Protein 1IXZ (pdb70)

B-factor: mean 38.18, 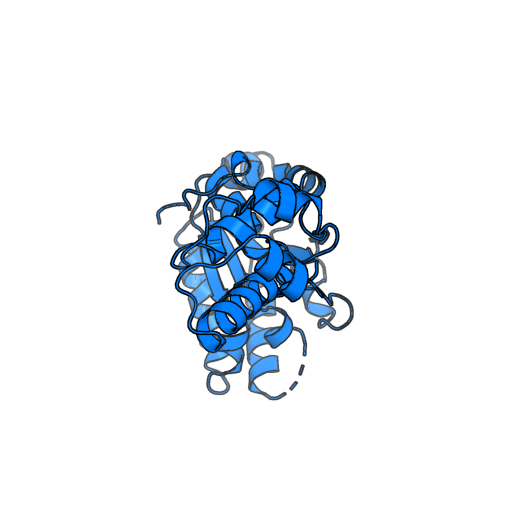std 12.67, range [11.69, 93.41]

Nearest PDB structures (foldseek):
  1iy1-assembly1_A  TM=9.968E-01  e=1.269E-40  Thermus thermophilus
  2ce7-assembly1_A  TM=8.213E-01  e=3.823E-34  Thermotoga maritima
  3kds-assembly1_E  TM=8.933E-01  e=5.211E-33  Thermotoga maritima
  3kds-assembly2_F  TM=8.885E-01  e=6.573E-33  Thermotoga maritima
  5ubv-assembly2_B  TM=8.296E-01  e=4.211E-29  Thermothelomyces thermophilus ATCC 42464

Structure (mmCIF, N/CA/C/O backbone):
data_1IXZ
#
_entry.id   1IXZ
#
_cell.length_a   73.535
_cell.length_b   73.535
_cell.length_c   88.468
_cell.angle_alpha   90.00
_cell.angle_beta   90.00
_cell.angle_gamma   120.00
#
_symmetry.space_group_name_H-M   'P 65'
#
loop_
_entity.id
_entity.type
_entity.pdbx_description
1 polymer 'ATP-dependent metalloprotease FtsH'
2 non-polymer 'MERCURY (II) ION'
3 non-polymer 'SULFATE ION'
4 water water
#
loop_
_atom_site.group_PDB
_atom_site.id
_atom_site.type_symbol
_atom_site.label_atom_id
_atom_site.label_alt_id
_atom_site.label_comp_id
_atom_site.label_asym_id
_atom_site.label_entity_id
_atom_site.label_seq_id
_atom_site.pdbx_PDB_ins_code
_atom_site.Cartn_x
_atom_site.Cartn_y
_atom_site.Cartn_z
_atom_site.occupancy
_atom_site.B_iso_or_equiv
_atom_site.auth_seq_id
_atom_site.auth_comp_id
_atom_site.auth_asym_id
_atom_site.auth_atom_id
_atom_site.pdbx_PDB_model_num
ATOM 1 N N . THR A 1 8 ? 33.320 34.995 71.907 1.00 58.17 148 THR A N 1
ATOM 2 C CA . THR A 1 8 ? 33.266 36.442 71.554 1.00 58.04 148 THR A CA 1
ATOM 3 C C . THR A 1 8 ? 34.493 36.814 70.732 1.00 57.43 148 THR A C 1
ATOM 4 O O . THR A 1 8 ? 34.506 37.830 70.038 1.00 58.42 148 THR A O 1
ATOM 6 N N . GLU A 1 9 ? 35.523 35.978 70.818 1.00 54.89 149 GLU A N 1
ATOM 7 C CA . GLU A 1 9 ? 36.765 36.200 70.090 1.00 51.52 149 GLU A CA 1
ATOM 8 C C . GLU A 1 9 ? 36.740 35.497 68.733 1.00 49.06 149 GLU A C 1
ATOM 9 O O . GLU A 1 9 ? 36.614 34.273 68.655 1.00 44.91 149 GLU A O 1
ATOM 11 N N . ALA A 1 10 ? 36.861 36.278 67.666 1.00 46.10 150 ALA A N 1
ATOM 12 C CA . ALA A 1 10 ? 36.865 35.729 66.319 1.00 47.19 150 ALA A CA 1
ATOM 13 C C . ALA A 1 10 ? 38.045 34.772 66.174 1.00 46.14 150 ALA A C 1
ATOM 14 O O . ALA A 1 10 ? 39.064 34.925 66.848 1.00 49.75 150 ALA A O 1
ATOM 16 N N . PRO A 1 11 ? 37.921 33.767 65.295 1.00 42.71 151 PRO A N 1
ATOM 17 C CA . PRO A 1 11 ? 38.998 32.796 65.081 1.00 41.23 151 PRO A CA 1
ATOM 18 C C . PRO A 1 11 ? 40.281 33.517 64.682 1.00 40.18 151 PRO A C 1
ATOM 19 O O . PRO A 1 11 ? 40.244 34.682 64.287 1.00 40.71 151 PRO A O 1
ATOM 23 N N . LYS A 1 12 ? 41.415 32.835 64.787 1.00 42.23 152 LYS A N 1
ATOM 24 C CA . LYS A 1 12 ? 42.687 33.445 64.409 1.00 43.78 152 LYS A CA 1
ATOM 25 C C . LYS A 1 12 ? 42.959 33.166 62.931 1.00 42.56 152 LYS A C 1
ATOM 26 O O . LYS A 1 12 ? 43.731 33.873 62.285 1.00 42.92 152 LYS A O 1
ATOM 28 N N . VAL A 1 13 ? 42.307 32.133 62.406 1.00 39.07 153 VAL A N 1
ATOM 29 C CA . VAL A 1 13 ? 42.454 31.740 61.007 1.00 40.53 153 VAL A CA 1
ATOM 30 C C . VAL A 1 13 ? 41.844 32.762 60.044 1.00 39.02 153 VAL A C 1
ATOM 31 O O . VAL A 1 13 ? 40.741 33.264 60.273 1.00 37.43 153 VAL A O 1
ATOM 35 N N . THR A 1 14 ? 42.556 33.061 58.964 1.00 32.96 154 THR A N 1
ATOM 36 C CA . THR A 1 14 ? 42.048 33.994 57.970 1.00 32.92 154 THR A CA 1
ATOM 37 C C . THR A 1 14 ? 42.262 33.409 56.572 1.00 35.92 154 THR A C 1
ATOM 38 O O . THR A 1 14 ? 42.870 32.344 56.423 1.00 33.80 154 THR A O 1
ATOM 42 N N . PHE A 1 15 ? 41.747 34.088 55.552 1.00 33.73 155 PHE A N 1
ATOM 43 C CA . PHE A 1 15 ? 41.885 33.604 54.183 1.00 36.14 155 PHE A CA 1
ATOM 44 C C . PHE A 1 15 ? 43.336 33.316 53.783 1.00 38.08 155 PHE A C 1
ATOM 45 O O . PHE A 1 15 ? 43.594 32.417 52.984 1.00 32.29 155 PHE A O 1
ATOM 53 N N . LYS A 1 16 ? 44.284 34.065 54.339 1.00 39.50 156 LYS A N 1
ATOM 54 C CA . LYS A 1 16 ? 45.692 33.852 54.000 1.00 42.40 156 LYS A CA 1
ATOM 55 C C . LYS A 1 16 ? 46.194 32.514 54.532 1.00 42.81 156 LYS A C 1
ATOM 56 O O . LYS A 1 16 ? 47.289 32.066 54.186 1.00 48.23 156 LYS A O 1
ATOM 62 N N . ASP A 1 17 ? 45.380 31.878 55.369 1.00 38.97 157 ASP A N 1
ATOM 63 C CA . ASP A 1 17 ? 45.721 30.590 55.959 1.00 38.78 157 ASP A CA 1
ATOM 64 C C . ASP A 1 17 ? 45.023 29.444 55.231 1.00 37.41 157 ASP A C 1
ATOM 65 O O . ASP A 1 17 ? 45.225 28.277 55.557 1.00 44.36 157 ASP A O 1
ATOM 70 N N . VAL A 1 18 ? 44.202 29.777 54.244 1.00 32.85 158 VAL A N 1
ATOM 71 C CA . VAL A 1 18 ? 43.466 28.763 53.504 1.00 32.79 158 VAL A CA 1
ATOM 72 C C . VAL A 1 18 ? 44.040 28.538 52.113 1.00 35.05 158 VAL A C 1
ATOM 73 O O . VAL A 1 18 ? 43.947 29.408 51.250 1.00 34.68 158 VAL A O 1
ATOM 77 N N . ALA A 1 19 ? 44.634 27.366 51.903 1.00 34.39 159 ALA A N 1
ATOM 78 C CA . ALA A 1 19 ? 45.216 27.020 50.612 1.00 36.08 159 ALA A CA 1
ATOM 79 C C . ALA A 1 19 ? 44.095 26.664 49.647 1.00 35.94 159 ALA A C 1
ATOM 80 O O . ALA A 1 19 ? 43.115 26.037 50.038 1.00 39.74 159 ALA A O 1
ATOM 82 N N . GLY A 1 20 ? 44.238 27.066 48.388 1.00 38.92 160 GLY A N 1
ATOM 83 C CA . GLY A 1 20 ? 43.214 26.768 47.401 1.00 43.42 160 GLY A CA 1
ATOM 84 C C . GLY A 1 20 ? 41.915 27.519 47.651 1.00 44.69 160 GLY A C 1
ATOM 85 O O . GLY A 1 20 ? 41.935 28.693 48.034 1.00 45.29 160 GLY A O 1
ATOM 86 N N . ALA A 1 21 ? 40.788 26.845 47.429 1.00 42.97 161 ALA A N 1
ATOM 87 C CA . ALA A 1 21 ? 39.466 27.441 47.632 1.00 43.18 161 ALA A CA 1
ATOM 88 C C . ALA A 1 21 ? 39.422 28.878 47.128 1.00 44.75 161 ALA A C 1
ATOM 89 O O . ALA A 1 21 ? 38.723 29.722 47.693 1.00 44.10 161 ALA A O 1
ATOM 91 N N . GLU A 1 22 ? 40.166 29.144 46.062 1.00 44.60 162 GLU A N 1
ATOM 92 C CA . GLU A 1 22 ? 40.241 30.479 45.488 1.00 48.95 162 GLU A CA 1
ATOM 93 C C . GLU A 1 22 ? 38.897 30.972 44.962 1.00 48.19 162 GLU A C 1
ATOM 94 O O . GLU A 1 22 ? 38.545 32.137 45.140 1.00 47.12 162 GLU A O 1
ATOM 100 N N . GLU A 1 23 ? 38.145 30.086 44.320 1.00 50.01 163 GLU A N 1
ATOM 101 C CA . GLU A 1 23 ? 36.840 30.453 43.782 1.00 47.99 163 GLU A CA 1
ATOM 102 C C . GLU A 1 23 ? 35.867 30.725 44.931 1.00 44.57 163 GLU A C 1
ATOM 103 O O . GLU A 1 23 ? 35.122 31.709 44.915 1.00 42.72 163 GLU A O 1
ATOM 109 N N . ALA A 1 24 ? 35.880 29.845 45.926 1.00 39.18 164 ALA A N 1
ATOM 110 C CA . ALA A 1 24 ? 35.018 29.985 47.090 1.00 36.94 164 ALA A CA 1
ATOM 111 C C . ALA A 1 24 ? 35.252 31.333 47.775 1.00 38.00 164 ALA A C 1
ATOM 112 O O . ALA A 1 24 ? 34.304 32.053 48.081 1.00 36.28 164 ALA A O 1
ATOM 114 N N . LYS A 1 25 ? 36.517 31.671 48.009 1.00 32.92 165 LYS A N 1
ATOM 115 C CA . LYS A 1 25 ? 36.863 32.931 48.661 1.00 35.08 165 LYS A CA 1
ATOM 116 C C . LYS A 1 25 ? 36.265 34.111 47.909 1.00 35.42 165 LYS A C 1
ATOM 117 O O . LYS A 1 25 ? 35.752 35.055 48.513 1.00 32.67 165 LYS A O 1
ATOM 123 N N . GLU A 1 26 ? 36.341 34.055 46.585 1.00 37.77 166 GLU A N 1
ATOM 124 C CA . GLU A 1 26 ? 35.800 35.116 45.753 1.00 39.90 166 GLU A CA 1
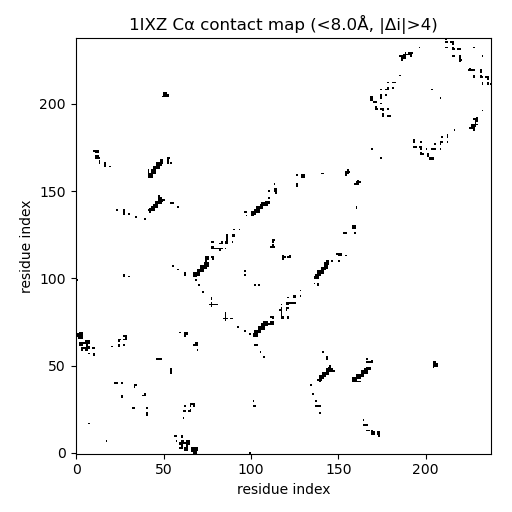ATOM 125 C C . GLU A 1 26 ? 34.309 35.272 46.031 1.00 37.64 166 GLU A C 1
ATOM 126 O O . GLU A 1 26 ? 33.831 36.375 46.279 1.00 38.06 166 GLU A O 1
ATOM 128 N N . GLU A 1 27 ? 33.585 34.155 46.005 1.00 38.29 167 GLU A N 1
ATOM 129 C CA . GLU A 1 27 ? 32.141 34.160 46.240 1.00 43.02 167 GLU A CA 1
ATOM 130 C C . GLU A 1 27 ? 31.758 34.527 47.672 1.00 40.87 167 GLU A C 1
ATOM 131 O O . GLU A 1 27 ? 30.617 34.901 47.936 1.00 39.58 167 GLU A O 1
ATOM 137 N N . LEU A 1 28 ? 32.713 34.410 48.589 1.00 37.35 168 LEU A N 1
ATOM 138 C CA . LEU A 1 28 ? 32.482 34.724 49.992 1.00 34.22 168 LEU A CA 1
ATOM 139 C C . LEU A 1 28 ? 32.872 36.164 50.336 1.00 34.31 168 LEU A C 1
ATOM 140 O O . LEU A 1 28 ? 32.585 36.644 51.431 1.00 32.90 168 LEU A O 1
ATOM 145 N N . LYS A 1 29 ? 33.523 36.852 49.402 1.00 32.74 169 LYS A N 1
ATOM 146 C CA . LYS A 1 29 ? 33.945 38.233 49.634 1.00 36.86 169 LYS A CA 1
ATOM 147 C C . LYS A 1 29 ? 32.775 39.087 50.123 1.00 37.35 169 LYS A C 1
ATOM 148 O O . LYS A 1 29 ? 32.917 39.906 51.032 1.00 36.34 169 LYS A O 1
ATOM 150 N N . GLU A 1 30 ? 31.618 38.875 49.513 1.00 35.17 170 GLU A N 1
ATOM 151 C CA . GLU A 1 30 ? 30.401 39.597 49.848 1.00 39.43 170 GLU A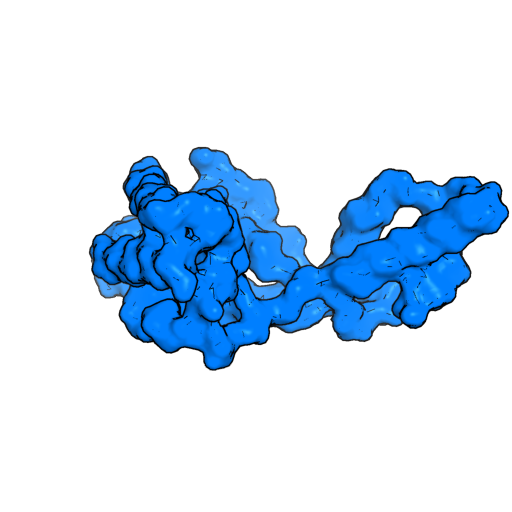 CA 1
ATOM 152 C C . GLU A 1 30 ? 29.979 39.361 51.302 1.00 38.05 170 GLU A C 1
ATOM 153 O O . GLU A 1 30 ? 29.617 40.298 52.016 1.00 33.84 170 GLU A O 1
ATOM 159 N N . ILE A 1 31 ? 30.021 38.102 51.731 1.00 36.45 171 ILE A N 1
ATOM 160 C CA . ILE A 1 31 ? 29.654 37.743 53.098 1.00 33.24 171 ILE A CA 1
ATOM 161 C C . ILE A 1 31 ? 30.609 38.417 54.077 1.00 28.81 171 ILE A C 1
ATOM 162 O O . ILE A 1 31 ? 30.189 38.974 55.087 1.00 31.59 171 ILE A O 1
ATOM 167 N N . VAL A 1 32 ? 31.899 38.352 53.766 1.00 29.65 172 VAL A N 1
ATOM 168 C CA . VAL A 1 32 ? 32.930 38.957 54.598 1.00 27.35 172 VAL A CA 1
ATOM 169 C C . VAL A 1 32 ? 32.681 40.450 54.794 1.00 30.09 172 VAL A C 1
ATOM 170 O O . VAL A 1 32 ? 32.629 40.940 55.926 1.00 31.83 172 VAL A O 1
ATOM 174 N N . GLU A 1 33 ? 32.517 41.167 53.687 1.00 29.82 173 GLU A N 1
ATOM 175 C CA . GLU A 1 33 ? 32.297 42.605 53.742 1.00 37.37 173 GLU A CA 1
ATOM 176 C C . GLU A 1 33 ? 31.038 42.946 54.524 1.00 36.87 173 GLU A C 1
ATOM 177 O O . GLU A 1 33 ? 30.955 44.001 55.149 1.00 40.24 173 GLU A O 1
ATOM 183 N N . PHE A 1 34 ? 30.055 42.054 54.497 1.00 37.01 174 PHE A N 1
ATOM 184 C CA . PHE A 1 34 ? 28.833 42.289 55.253 1.00 33.43 174 PHE A CA 1
ATOM 185 C C . PHE A 1 34 ? 29.147 42.135 56.740 1.00 33.77 174 PHE A C 1
ATOM 186 O O . PHE A 1 34 ? 28.798 42.991 57.548 1.00 34.38 174 PHE A O 1
ATOM 194 N N . LEU A 1 35 ? 29.803 41.035 57.098 1.00 32.10 175 LEU A N 1
ATOM 195 C CA . LEU A 1 35 ? 30.155 40.780 58.493 1.00 33.20 175 LEU A CA 1
ATOM 196 C C . LEU A 1 35 ? 31.037 41.882 59.088 1.00 34.64 175 LEU A C 1
ATOM 197 O O . LEU A 1 35 ? 30.915 42.202 60.271 1.00 32.73 175 LEU A O 1
ATOM 202 N N . LYS A 1 36 ? 31.919 42.459 58.272 1.00 36.81 176 LYS A N 1
ATOM 203 C CA . LYS A 1 36 ? 32.805 43.530 58.733 1.00 40.80 176 LYS A CA 1
ATOM 204 C C . LYS A 1 36 ? 32.048 44.821 59.034 1.00 43.24 176 LYS A C 1
ATOM 205 O O . LYS A 1 36 ? 32.387 45.540 59.974 1.00 40.08 176 LYS A O 1
ATOM 211 N N . ASN A 1 37 ? 31.031 45.116 58.230 1.00 42.97 177 ASN A N 1
ATOM 212 C CA . ASN A 1 37 ? 30.244 46.331 58.417 1.00 45.01 177 ASN A CA 1
ATOM 213 C C . ASN A 1 37 ? 28.772 46.087 58.104 1.00 41.33 177 ASN A C 1
ATOM 214 O O . ASN A 1 37 ? 28.272 46.492 57.054 1.00 39.01 177 ASN A O 1
ATOM 219 N N . PRO A 1 38 ? 28.055 45.425 59.021 1.00 37.03 178 PRO A N 1
ATOM 220 C CA . PRO A 1 38 ? 26.634 45.141 58.810 1.00 39.40 178 PRO A CA 1
ATOM 221 C C . PRO A 1 38 ? 25.776 46.402 58.701 1.00 43.73 178 PRO A C 1
ATOM 222 O O . PRO A 1 38 ? 24.837 46.453 57.902 1.00 38.49 178 PRO A O 1
ATOM 226 N N . SER A 1 39 ? 26.110 47.421 59.492 1.00 46.91 179 SER A N 1
ATOM 227 C CA . SER A 1 39 ? 25.357 48.675 59.480 1.00 52.53 179 SER A CA 1
ATOM 228 C C . SER A 1 39 ? 25.340 49.299 58.089 1.00 51.85 179 SER A C 1
ATOM 229 O O . SER A 1 39 ? 24.331 49.867 57.672 1.00 53.62 179 SER A O 1
ATOM 232 N N . ARG A 1 40 ? 26.462 49.192 57.380 1.00 50.15 180 ARG A N 1
ATOM 233 C CA . ARG A 1 40 ? 26.584 49.733 56.030 1.00 50.15 180 ARG A CA 1
ATOM 234 C C . ARG A 1 40 ? 25.595 49.077 55.078 1.00 47.96 180 ARG A C 1
ATOM 235 O O . ARG A 1 40 ? 24.893 49.763 54.339 1.00 48.63 180 ARG A O 1
ATOM 243 N N . PHE A 1 41 ? 25.556 47.747 55.085 1.00 45.41 181 PHE A N 1
ATOM 244 C CA . PHE A 1 41 ? 24.647 47.009 54.218 1.00 46.31 181 PHE A CA 1
ATOM 245 C C . PHE A 1 41 ? 23.200 47.265 54.603 1.00 48.78 181 PHE A C 1
ATOM 246 O O . PHE A 1 41 ? 22.313 47.227 53.747 1.00 48.65 181 PHE A O 1
ATOM 254 N N . HIS A 1 42 ? 22.962 47.521 55.888 1.00 47.98 182 HIS A N 1
ATOM 255 C CA . HIS A 1 42 ? 21.610 47.799 56.359 1.00 50.53 182 HIS A CA 1
ATOM 256 C C . HIS A 1 42 ? 21.180 49.178 55.860 1.00 50.03 182 HIS A C 1
ATOM 257 O O . HIS A 1 42 ? 20.120 49.326 55.258 1.00 47.87 182 HIS A O 1
ATOM 264 N N . GLU A 1 43 ? 22.016 50.182 56.110 1.00 50.26 183 GLU A N 1
ATOM 265 C CA . GLU A 1 43 ? 21.727 51.549 55.686 1.00 53.45 183 GLU A CA 1
ATOM 266 C C . GLU A 1 43 ? 21.603 51.656 54.167 1.00 55.09 183 GLU A C 1
ATOM 267 O O . GLU A 1 43 ? 20.814 52.456 53.662 1.00 56.73 183 GLU A O 1
ATOM 269 N N . MET A 1 44 ? 22.386 50.851 53.448 1.00 56.12 184 MET A N 1
ATOM 270 C CA . MET A 1 44 ? 22.374 50.836 51.983 1.00 51.40 184 MET A CA 1
ATOM 271 C C . MET A 1 44 ? 21.158 50.096 51.440 1.00 48.28 184 MET A C 1
ATOM 272 O O . MET A 1 44 ? 20.901 50.103 50.234 1.00 47.32 184 MET A O 1
ATOM 277 N N . GLY A 1 45 ? 20.417 49.449 52.331 1.00 45.87 185 GLY A N 1
ATOM 278 C CA . GLY A 1 45 ? 19.247 48.704 51.905 1.00 44.85 185 GLY A CA 1
ATOM 279 C C . GLY A 1 45 ? 19.617 47.509 51.045 1.00 47.28 185 GLY A C 1
ATOM 280 O O . GLY A 1 45 ? 18.805 47.034 50.255 1.00 49.10 185 GLY A O 1
ATOM 281 N N . ALA A 1 46 ? 20.847 47.024 51.198 1.00 49.67 186 ALA A N 1
ATOM 282 C CA . ALA A 1 46 ? 21.329 45.877 50.434 1.00 53.21 186 ALA A CA 1
ATOM 283 C C . ALA A 1 46 ? 20.754 44.589 51.019 1.00 56.36 186 ALA A C 1
ATOM 284 O O . ALA A 1 46 ? 20.114 44.615 52.070 1.00 61.78 186 ALA A O 1
ATOM 286 N N . ARG A 1 47 ? 20.979 43.464 50.347 1.00 57.16 187 ARG A N 1
ATOM 287 C CA . ARG A 1 47 ? 20.448 42.191 50.829 1.00 58.24 187 ARG A CA 1
ATOM 288 C C . ARG A 1 47 ? 21.389 41.020 50.556 1.00 54.40 187 ARG A C 1
ATOM 289 O O . ARG A 1 47 ? 21.694 40.700 49.405 1.00 53.28 187 ARG A O 1
ATOM 297 N N . ILE A 1 48 ? 21.836 40.388 51.636 1.00 52.80 188 ILE A N 1
ATOM 298 C CA . ILE A 1 48 ? 22.751 39.249 51.582 1.00 53.77 188 ILE A CA 1
ATOM 299 C C . ILE A 1 48 ? 22.002 37.956 51.922 1.00 48.48 188 ILE A C 1
ATOM 300 O O . ILE A 1 48 ? 21.021 37.985 52.657 1.00 45.88 188 ILE A O 1
ATOM 305 N N . PRO A 1 49 ? 22.459 36.807 51.386 1.00 50.31 189 PRO A N 1
ATOM 306 C CA . PRO A 1 49 ? 21.858 35.486 51.611 1.00 48.48 189 PRO A CA 1
ATOM 307 C C . PRO A 1 49 ? 21.473 35.094 53.044 1.00 48.65 189 PRO A C 1
ATOM 308 O O . PRO A 1 49 ? 20.307 34.795 53.309 1.00 52.46 189 PRO A O 1
ATOM 312 N N . LYS A 1 50 ? 22.443 35.084 53.954 1.00 44.09 190 LYS A N 1
ATOM 313 C CA . LYS A 1 50 ? 22.208 34.697 55.353 1.00 44.45 190 LYS A CA 1
ATOM 314 C C . LYS A 1 50 ? 22.270 33.177 55.545 1.00 40.31 190 LYS A C 1
ATOM 315 O O . LYS A 1 50 ? 22.204 32.682 56.671 1.00 38.83 190 LYS A O 1
ATOM 317 N N . GLY A 1 51 ? 22.396 32.450 54.439 1.00 35.04 191 GLY A N 1
ATOM 318 C CA . GLY A 1 51 ? 22.477 31.001 54.485 1.00 28.45 191 GLY A CA 1
ATOM 319 C C . GLY A 1 51 ? 23.413 30.514 53.393 1.00 30.50 191 GLY A C 1
ATOM 320 O O . GLY A 1 51 ? 23.105 30.618 52.203 1.00 32.79 191 GLY A O 1
ATOM 321 N N . VAL A 1 52 ? 24.569 29.995 53.788 1.00 26.42 192 VAL A N 1
ATOM 322 C CA . VAL A 1 52 ? 25.547 29.511 52.823 1.00 22.61 192 VAL A CA 1
ATOM 323 C C . VAL A 1 52 ? 25.961 28.063 53.060 1.00 22.95 192 VAL A C 1
ATOM 324 O O . VAL A 1 52 ? 26.415 27.692 54.147 1.00 22.39 192 VAL A O 1
ATOM 328 N N . LEU A 1 53 ? 25.804 27.253 52.023 1.00 18.51 193 LEU A N 1
ATOM 329 C CA . LEU A 1 53 ? 26.147 25.848 52.079 1.00 26.24 193 LEU A CA 1
ATOM 330 C C . LEU A 1 53 ? 27.427 25.579 51.286 1.00 32.15 193 LEU A C 1
ATOM 331 O O . LEU A 1 53 ? 27.511 25.902 50.094 1.00 29.38 193 LEU A O 1
ATOM 336 N N . LEU A 1 54 ? 28.421 25.003 51.961 1.00 30.28 194 LEU A N 1
ATOM 337 C CA . LEU A 1 54 ? 29.691 24.657 51.332 1.00 31.78 194 LEU A CA 1
ATOM 338 C C . LEU A 1 54 ? 29.564 23.218 50.853 1.00 31.66 194 LEU A C 1
ATOM 339 O O . LEU A 1 54 ? 29.284 22.306 51.642 1.00 28.32 194 LEU A O 1
ATOM 344 N N . VAL A 1 55 ? 29.771 23.012 49.557 1.00 35.95 195 VAL A N 1
ATOM 345 C CA . VAL A 1 55 ? 29.635 21.681 48.979 1.00 36.05 195 VAL A CA 1
ATOM 346 C C . VAL A 1 55 ? 30.954 21.068 48.529 1.00 37.28 195 VAL A C 1
ATOM 347 O O . VAL A 1 55 ? 31.713 21.674 47.774 1.00 37.97 195 VAL A O 1
ATOM 351 N N . GLY A 1 56 ? 31.217 19.853 48.998 1.00 39.87 196 GLY A N 1
ATOM 352 C CA . GLY A 1 56 ? 32.446 19.176 48.639 1.00 40.23 196 GLY A CA 1
ATOM 353 C C . GLY A 1 56 ? 32.683 17.943 49.487 1.00 39.40 196 GLY A C 1
ATOM 354 O O . GLY A 1 56 ? 32.058 17.778 50.533 1.00 35.58 196 GLY A O 1
ATOM 355 N N . PRO A 1 57 ? 33.594 17.056 49.060 1.00 40.00 197 PRO A N 1
ATOM 356 C CA . PRO A 1 57 ? 33.929 15.818 49.772 1.00 38.61 197 PRO A CA 1
ATOM 357 C C . PRO A 1 57 ? 34.496 16.068 51.168 1.00 38.07 197 PRO A C 1
ATOM 358 O O . PRO A 1 57 ? 34.943 17.170 51.483 1.00 41.45 197 PRO A O 1
ATOM 362 N N . PRO A 1 58 ? 34.488 15.037 52.023 1.00 38.02 198 PRO A N 1
ATOM 363 C CA . PRO A 1 58 ? 35.007 15.128 53.393 1.00 37.81 198 PRO A CA 1
ATOM 364 C C . PRO A 1 58 ? 36.527 15.339 53.390 1.00 37.01 198 PRO A C 1
ATOM 365 O O . PRO A 1 58 ? 37.223 14.843 52.502 1.00 35.55 198 PRO A O 1
ATOM 369 N N . GLY A 1 59 ? 37.032 16.065 54.384 1.00 34.63 199 GLY A N 1
ATOM 370 C CA . GLY A 1 59 ? 38.461 16.316 54.470 1.00 35.11 199 GLY A CA 1
ATOM 371 C C . GLY A 1 59 ? 38.970 17.200 53.343 1.00 38.79 199 GLY A C 1
ATOM 372 O O . GLY A 1 59 ? 40.064 16.992 52.814 1.00 37.90 199 GLY A O 1
ATOM 373 N N . VAL A 1 60 ? 38.170 18.197 52.981 1.00 37.64 200 VAL A N 1
ATOM 374 C CA . VAL A 1 60 ? 38.510 19.123 51.912 1.00 38.17 200 VAL A CA 1
ATOM 375 C C . VAL A 1 60 ? 38.702 20.541 52.470 1.00 33.91 200 VAL A C 1
ATOM 376 O O . VAL A 1 60 ? 38.996 21.489 51.740 1.00 34.71 200 VAL A O 1
ATOM 380 N N . GLY A 1 61 ? 38.545 20.671 53.782 1.00 33.81 201 GLY A N 1
ATOM 381 C CA . GLY A 1 61 ? 38.722 21.958 54.431 1.00 29.86 201 GLY A CA 1
ATOM 382 C C . GLY A 1 61 ? 37.500 22.853 54.511 1.00 28.82 201 GLY A C 1
ATOM 383 O O . GLY A 1 61 ? 37.632 24.061 54.724 1.00 30.01 201 GLY A O 1
ATOM 384 N N . LYS A 1 62 ? 36.310 22.281 54.362 1.00 24.61 202 LYS A N 1
ATOM 385 C CA . LYS A 1 62 ? 35.084 23.080 54.421 1.00 26.38 202 LYS A CA 1
ATOM 386 C C . LYS A 1 62 ? 34.910 23.811 55.754 1.00 27.70 202 LYS A C 1
ATOM 387 O O . LYS A 1 62 ? 34.678 25.022 55.778 1.00 28.23 202 LYS A O 1
ATOM 393 N N . THR A 1 63 ? 35.030 23.086 56.862 1.00 27.17 203 THR A N 1
ATOM 394 C CA . THR A 1 63 ? 34.881 23.697 58.179 1.00 29.73 203 THR A CA 1
ATOM 395 C C . THR A 1 63 ? 35.934 24.772 58.422 1.00 27.39 203 THR A C 1
ATOM 396 O O . THR A 1 63 ? 35.634 25.831 58.972 1.00 30.81 203 THR A O 1
ATOM 400 N N . HIS A 1 64 ? 37.168 24.476 58.019 1.00 29.44 204 HIS A N 1
ATOM 401 C CA . HIS A 1 64 ? 38.309 25.382 58.160 1.00 28.17 204 HIS A CA 1
ATOM 402 C C . HIS A 1 64 ? 38.046 26.695 57.420 1.00 28.50 204 HIS A C 1
ATOM 403 O O . HIS A 1 64 ? 38.332 27.778 57.932 1.00 28.04 204 HIS A O 1
ATOM 410 N N . LEU A 1 65 ? 37.500 26.589 56.211 1.00 28.21 205 LEU A N 1
ATOM 411 C CA . LEU A 1 65 ? 37.200 27.765 55.399 1.00 26.59 205 LEU A CA 1
ATOM 412 C C . LEU A 1 65 ? 36.112 28.612 56.050 1.00 24.79 205 LEU A C 1
ATOM 413 O O . LEU A 1 65 ? 36.206 29.836 56.083 1.00 26.87 205 LEU A O 1
ATOM 418 N N . ALA A 1 66 ? 35.081 27.954 56.569 1.00 22.72 206 ALA A N 1
ATOM 419 C CA . ALA A 1 66 ? 33.984 28.663 57.218 1.00 24.96 206 ALA A CA 1
ATOM 420 C C . ALA A 1 66 ? 34.539 29.434 58.404 1.00 25.49 206 ALA A C 1
ATOM 421 O O . ALA A 1 66 ? 34.145 30.572 58.660 1.00 27.53 206 ALA A O 1
ATOM 423 N N . ARG A 1 67 ? 35.463 28.807 59.122 1.00 24.28 207 ARG A N 1
ATOM 424 C CA . ARG A 1 67 ? 36.088 29.449 60.271 1.00 26.40 207 ARG A CA 1
ATOM 425 C C . ARG A 1 67 ? 36.913 30.639 59.777 1.00 26.04 207 ARG A C 1
ATOM 426 O O . ARG A 1 67 ? 36.947 31.697 60.408 1.00 26.58 207 ARG A O 1
ATOM 434 N N . ALA A 1 68 ? 37.560 30.470 58.630 1.00 25.62 208 ALA A N 1
ATOM 435 C CA . ALA A 1 68 ? 38.379 31.539 58.077 1.00 28.35 208 ALA A CA 1
ATOM 436 C C . ALA A 1 68 ? 37.526 32.741 57.681 1.00 27.11 208 ALA A C 1
ATOM 437 O O . ALA A 1 68 ? 38.013 33.866 57.654 1.00 29.03 208 ALA A O 1
ATOM 439 N N . VAL A 1 69 ? 36.255 32.511 57.368 1.00 27.74 209 VAL A N 1
ATOM 440 C CA . VAL A 1 69 ? 35.376 33.622 57.007 1.00 24.76 209 VAL A CA 1
ATOM 441 C C . VAL A 1 69 ? 35.159 34.488 58.244 1.00 25.41 209 VAL A C 1
ATOM 442 O O . VAL A 1 69 ? 35.201 35.714 58.169 1.00 25.85 209 VAL A O 1
ATOM 446 N N . ALA A 1 70 ? 34.923 33.846 59.385 1.00 25.42 210 ALA A N 1
ATOM 447 C CA . ALA A 1 70 ? 34.715 34.573 60.632 1.00 27.82 210 ALA A CA 1
ATOM 448 C C . ALA A 1 70 ? 36.020 35.273 61.025 1.00 31.06 210 ALA A C 1
ATOM 449 O O . ALA A 1 70 ? 36.013 36.408 61.507 1.00 27.86 210 ALA A O 1
ATOM 451 N N . GLY A 1 71 ? 37.139 34.587 60.807 1.00 30.10 211 GLY A N 1
ATOM 452 C CA . GLY A 1 71 ? 38.432 35.159 61.142 1.00 28.97 211 GLY A CA 1
ATOM 453 C C . GLY A 1 71 ? 38.775 36.357 60.280 1.00 30.53 211 GLY A C 1
ATOM 454 O O . GLY A 1 71 ? 39.262 37.365 60.778 1.00 32.03 211 GLY A O 1
ATOM 455 N N . GLU A 1 72 ? 38.515 36.243 58.983 1.00 30.09 212 GLU A N 1
ATOM 456 C CA . GLU A 1 72 ? 38.792 37.312 58.029 1.00 32.72 212 GLU A CA 1
ATOM 457 C C . GLU A 1 72 ? 37.924 38.530 58.334 1.00 31.59 212 GLU A C 1
ATOM 458 O O . GLU A 1 72 ? 38.339 39.668 58.132 1.00 38.61 212 GLU A O 1
ATOM 464 N N . ALA A 1 73 ? 36.712 38.287 58.816 1.00 27.11 213 ALA A N 1
ATOM 465 C CA . ALA A 1 73 ? 35.801 39.372 59.149 1.00 28.41 213 ALA A CA 1
ATOM 466 C C . ALA A 1 73 ? 35.939 39.763 60.620 1.00 30.61 213 ALA A C 1
ATOM 467 O O . ALA A 1 73 ? 35.262 40.676 61.092 1.00 32.68 213 ALA A O 1
ATOM 469 N N . ARG A 1 74 ? 36.821 39.071 61.337 1.00 34.45 214 ARG A N 1
ATOM 470 C CA . ARG A 1 74 ? 37.041 39.334 62.756 1.00 35.20 214 ARG A CA 1
ATOM 471 C C . ARG A 1 74 ? 35.702 39.361 63.496 1.00 35.51 214 ARG A C 1
ATOM 472 O O . ARG A 1 74 ? 35.361 40.327 64.178 1.00 32.71 214 ARG A O 1
ATOM 480 N N . VAL A 1 75 ? 34.950 38.278 63.359 1.00 32.74 215 VAL A N 1
ATOM 481 C CA . VAL A 1 75 ? 33.648 38.167 63.993 1.00 32.31 215 VAL A CA 1
ATOM 482 C C . V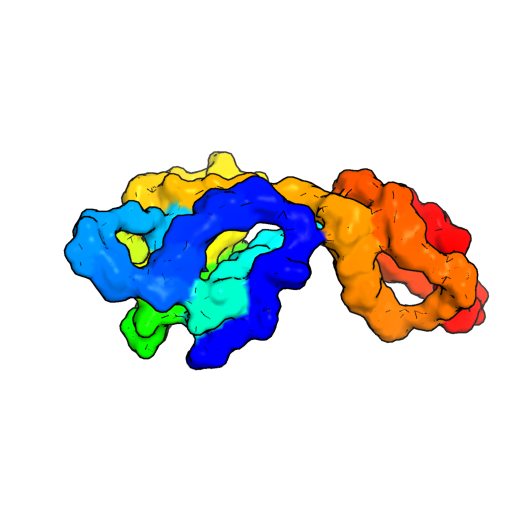AL A 1 75 ? 33.542 36.786 64.653 1.00 28.62 215 VAL A C 1
ATOM 483 O O . VAL A 1 75 ? 34.250 35.862 64.268 1.00 28.81 215 VAL A O 1
ATOM 487 N N . PRO A 1 76 ? 32.670 36.636 65.664 1.00 29.60 216 PRO A N 1
ATOM 488 C CA . PRO A 1 76 ? 32.509 35.346 66.347 1.00 27.44 216 PRO A CA 1
ATOM 489 C C . PRO A 1 76 ? 32.117 34.203 65.400 1.00 33.41 216 PRO A C 1
ATOM 490 O O . PRO A 1 76 ? 31.422 34.418 64.407 1.00 29.01 216 PRO A O 1
ATOM 494 N N . PHE A 1 77 ? 32.576 32.996 65.726 1.00 32.55 217 PHE A N 1
ATOM 495 C CA . PHE A 1 77 ? 32.292 31.791 64.952 1.00 31.78 217 PHE A CA 1
ATOM 496 C C . PHE A 1 77 ? 31.588 30.837 65.910 1.00 33.49 217 PHE A C 1
ATOM 497 O O . PHE A 1 77 ? 32.232 30.125 66.679 1.00 37.68 217 PHE A O 1
ATOM 505 N N . ILE A 1 78 ? 30.261 30.833 65.869 1.00 30.56 218 ILE A N 1
ATOM 506 C CA . ILE A 1 78 ? 29.483 29.984 66.759 1.00 32.41 218 ILE A CA 1
ATOM 507 C C . ILE A 1 78 ? 29.146 28.655 66.091 1.00 33.56 218 ILE A C 1
ATOM 508 O O . ILE A 1 78 ? 28.400 28.611 65.108 1.00 35.85 218 ILE A O 1
ATOM 513 N N . THR A 1 79 ? 29.691 27.573 66.643 1.00 28.97 219 THR A N 1
ATOM 514 C CA . THR A 1 79 ? 29.495 26.240 66.092 1.00 29.99 219 THR A CA 1
ATOM 515 C C . THR A 1 79 ? 28.504 25.335 66.820 1.00 31.77 219 THR A C 1
ATOM 516 O O . THR A 1 79 ? 28.214 25.509 68.006 1.00 35.95 219 THR A O 1
ATOM 520 N N . ALA A 1 80 ? 28.008 24.350 66.081 1.00 27.72 220 ALA A N 1
ATOM 521 C CA . ALA A 1 80 ? 27.063 23.364 66.581 1.00 29.21 220 ALA A CA 1
ATOM 522 C C . ALA A 1 80 ? 27.075 22.192 65.608 1.00 29.05 220 ALA A C 1
ATOM 523 O O . ALA A 1 80 ? 27.559 22.316 64.478 1.00 35.39 220 ALA A O 1
ATOM 525 N N . SER A 1 81 ? 26.544 21.054 66.030 1.00 29.94 221 SER A N 1
ATOM 526 C CA . SER A 1 81 ? 26.520 19.888 65.159 1.00 30.87 221 SER A CA 1
ATOM 527 C C . SER A 1 81 ? 25.126 19.355 64.894 1.00 29.47 221 SER A C 1
ATOM 528 O O . SER A 1 81 ? 24.351 19.132 65.820 1.00 28.94 221 SER A O 1
ATOM 531 N N . GLY A 1 82 ? 24.814 19.142 63.622 1.00 30.70 222 GLY A N 1
ATOM 532 C CA . GLY A 1 82 ? 23.515 18.605 63.275 1.00 33.53 222 GLY A CA 1
ATOM 533 C C . GLY A 1 82 ? 23.430 17.186 63.798 1.00 37.61 222 GLY A C 1
ATOM 534 O O . GLY A 1 82 ? 22.354 16.695 64.138 1.00 38.80 222 GLY A O 1
ATOM 535 N N . SER A 1 83 ? 24.587 16.535 63.877 1.00 35.11 223 SER A N 1
ATOM 536 C CA . SER A 1 83 ? 24.687 15.158 64.346 1.00 32.98 223 SER A CA 1
ATOM 537 C C . SER A 1 83 ? 24.292 15.060 65.815 1.00 30.63 223 SER A C 1
ATOM 538 O O . SER A 1 83 ? 23.512 14.189 66.200 1.00 32.93 223 SER A O 1
ATOM 541 N N . ASP A 1 84 ? 24.833 15.958 66.633 1.00 25.51 224 ASP A N 1
ATOM 542 C CA . ASP A 1 84 ? 24.521 15.983 68.057 1.00 22.93 224 ASP A CA 1
ATOM 543 C C . ASP A 1 84 ? 23.032 16.252 68.298 1.00 26.21 224 ASP A C 1
ATOM 544 O O . ASP A 1 84 ? 22.400 15.590 69.128 1.00 23.08 224 ASP A O 1
ATOM 549 N N . PHE A 1 85 ? 22.486 17.236 67.581 1.00 25.89 225 PHE A N 1
ATOM 550 C CA . PHE A 1 85 ? 21.075 17.607 67.701 1.00 27.64 225 PHE A CA 1
ATOM 551 C C . PHE A 1 85 ? 20.160 16.405 67.531 1.00 23.15 225 PHE A C 1
ATOM 552 O O . PHE A 1 85 ? 19.242 16.197 68.321 1.00 23.08 225 PHE A O 1
ATOM 560 N N . VAL A 1 86 ? 20.415 15.639 66.478 1.00 22.86 226 VAL A N 1
ATOM 561 C CA . VAL A 1 86 ? 19.622 14.465 66.143 1.00 24.87 226 VAL A CA 1
ATOM 562 C C . VAL A 1 86 ? 19.856 13.288 67.094 1.00 28.28 226 VAL A C 1
ATOM 563 O O . VAL A 1 86 ? 19.036 12.371 67.162 1.00 28.36 226 VAL A O 1
ATOM 567 N N . GLU A 1 87 ? 20.971 13.313 67.821 1.00 28.41 227 GLU A N 1
ATOM 568 C CA . GLU A 1 87 ? 21.289 12.242 68.767 1.00 29.69 227 GLU A CA 1
ATOM 569 C C . GLU A 1 87 ? 20.582 12.479 70.091 1.00 28.49 227 GLU A C 1
ATOM 570 O O . GLU A 1 87 ? 20.405 11.558 70.886 1.00 30.22 227 GLU A O 1
ATOM 576 N N . MET A 1 88 ? 20.180 13.723 70.326 1.00 30.67 228 MET A N 1
ATOM 577 C CA . MET A 1 88 ? 19.487 14.080 71.558 1.00 25.27 228 MET A CA 1
ATOM 578 C C . MET A 1 88 ? 18.073 13.516 71.549 1.00 27.43 228 MET A C 1
ATOM 579 O O . MET A 1 88 ? 17.574 13.077 70.507 1.00 25.01 228 MET A O 1
ATOM 584 N N . PHE A 1 89 ? 17.424 13.521 72.710 1.00 27.90 229 PHE A N 1
ATOM 585 C CA . PHE A 1 89 ? 16.062 13.017 72.806 1.00 30.04 229 PHE A CA 1
ATOM 586 C C . PHE A 1 89 ? 15.149 13.844 71.904 1.00 28.24 229 PHE A C 1
ATOM 587 O O . PHE A 1 89 ? 15.462 14.990 71.594 1.00 28.23 229 PHE A O 1
ATOM 595 N N . VAL A 1 90 ? 14.034 13.259 71.473 1.00 29.21 230 VAL A N 1
ATOM 596 C CA . VAL A 1 90 ? 13.082 13.972 70.617 1.00 31.08 230 VAL A CA 1
ATOM 597 C C . VAL A 1 90 ? 12.688 15.285 71.305 1.00 27.45 230 VAL A C 1
ATOM 598 O O . VAL A 1 90 ? 12.329 15.294 72.482 1.00 27.07 230 VAL A O 1
ATOM 602 N N . GLY A 1 91 ? 12.777 16.394 70.577 1.00 29.76 231 GLY A N 1
ATOM 603 C CA . GLY A 1 91 ? 12.429 17.681 71.157 1.00 26.60 231 GLY A CA 1
ATOM 604 C C . GLY A 1 91 ? 13.628 18.419 71.737 1.00 26.64 231 GLY A C 1
ATOM 605 O O . GLY A 1 91 ? 13.670 19.653 71.740 1.00 27.70 231 GLY A O 1
ATOM 606 N N . VAL A 1 92 ? 14.613 17.678 72.231 1.00 23.13 232 VAL A N 1
ATOM 607 C CA . VAL A 1 92 ? 15.790 18.321 72.799 1.00 24.55 232 VAL A CA 1
ATOM 608 C C . VAL A 1 92 ? 16.636 18.955 71.693 1.00 20.40 232 VAL A C 1
ATOM 609 O O . VAL A 1 92 ? 17.133 20.067 71.856 1.00 27.51 232 VAL A O 1
ATOM 613 N N . GLY A 1 93 ? 16.781 18.265 70.565 1.00 22.35 233 GLY A N 1
ATOM 614 C CA . GLY A 1 93 ? 17.541 18.827 69.458 1.00 22.68 233 GLY A CA 1
ATOM 615 C C . GLY A 1 93 ? 16.914 20.142 69.004 1.00 22.06 233 GLY A C 1
ATOM 616 O O . GLY A 1 93 ? 17.607 21.133 68.746 1.00 19.89 233 GLY A O 1
ATOM 617 N N . ALA A 1 94 ? 15.588 20.153 68.912 1.00 21.04 234 ALA A N 1
ATOM 618 C CA . ALA A 1 94 ? 14.861 21.351 68.499 1.00 21.27 234 ALA A CA 1
ATOM 619 C C . ALA A 1 94 ? 15.114 22.464 69.510 1.00 23.14 234 ALA A C 1
ATOM 620 O O . ALA A 1 94 ? 15.392 23.609 69.139 1.00 23.16 234 ALA A O 1
ATOM 622 N N . ALA A 1 95 ? 14.999 22.112 70.789 1.00 21.06 235 ALA A N 1
ATOM 623 C CA . ALA A 1 95 ? 15.203 23.049 71.888 1.00 24.84 235 ALA A CA 1
ATOM 624 C C . ALA A 1 95 ? 16.606 23.634 71.827 1.00 25.14 235 ALA A C 1
ATOM 625 O O . ALA A 1 95 ? 16.813 24.813 72.107 1.00 20.94 235 ALA A O 1
ATOM 627 N N . ARG A 1 96 ? 17.565 22.794 71.455 1.00 24.59 236 ARG A N 1
ATOM 628 C CA . ARG A 1 96 ? 18.950 23.216 71.349 1.00 24.85 236 ARG A CA 1
ATOM 629 C C . ARG A 1 96 ? 19.131 24.125 70.142 1.00 29.08 236 ARG A C 1
ATOM 630 O O . ARG A 1 96 ? 19.864 25.110 70.210 1.00 27.60 236 ARG A O 1
ATOM 638 N N . VAL A 1 97 ? 18.465 23.796 69.038 1.00 25.29 237 VAL A N 1
ATOM 639 C CA . VAL A 1 97 ? 18.544 24.638 67.849 1.00 22.47 237 VAL A CA 1
ATOM 640 C C . VAL A 1 97 ? 18.024 26.007 68.264 1.00 23.60 237 VAL A C 1
ATOM 641 O O . VAL A 1 97 ? 18.581 27.033 67.888 1.00 24.49 237 VAL A O 1
ATOM 645 N N . ARG A 1 98 ? 16.956 26.012 69.056 1.00 21.94 238 ARG A N 1
ATOM 646 C CA . ARG A 1 98 ? 16.359 27.258 69.531 1.00 27.49 238 ARG A CA 1
ATOM 647 C C . ARG A 1 98 ? 17.370 28.057 70.366 1.00 26.96 238 ARG A C 1
ATOM 648 O O . ARG A 1 98 ? 17.536 29.261 70.166 1.00 26.22 238 ARG A O 1
ATOM 656 N N . ASP A 1 99 ? 18.053 27.376 71.285 1.00 26.46 239 ASP A N 1
ATOM 657 C CA . ASP A 1 99 ? 19.066 28.000 72.145 1.00 32.33 239 ASP A CA 1
ATOM 658 C C . ASP A 1 99 ? 20.199 28.604 71.313 1.00 32.63 239 ASP A C 1
ATOM 659 O O . ASP A 1 99 ? 20.676 29.709 71.595 1.00 30.49 239 ASP A O 1
ATOM 664 N N . LEU A 1 100 ? 20.635 27.857 70.301 1.00 28.01 240 LEU A N 1
ATOM 665 C CA . LEU A 1 100 ? 21.702 28.292 69.411 1.00 27.97 240 LEU A CA 1
ATOM 666 C C . LEU A 1 100 ? 21.419 29.673 68.814 1.00 29.86 240 LEU A C 1
ATOM 667 O O . LEU A 1 100 ? 22.192 30.617 69.004 1.00 27.59 240 LEU A O 1
ATOM 672 N N . PHE A 1 101 ? 20.310 29.806 68.097 1.00 23.36 241 PHE A N 1
ATOM 673 C CA . PHE A 1 101 ? 20.018 31.092 67.487 1.00 26.59 241 PHE A CA 1
ATOM 674 C C . PHE A 1 101 ? 19.693 32.208 68.463 1.00 26.02 241 PHE A C 1
ATOM 675 O O . PHE A 1 101 ? 19.914 33.371 68.150 1.00 23.70 241 PHE A O 1
ATOM 683 N N . GLU A 1 102 ? 19.193 31.865 69.645 1.00 28.02 242 GLU A N 1
ATOM 684 C CA . GLU A 1 102 ? 18.892 32.895 70.634 1.00 35.85 242 GLU A CA 1
ATOM 685 C C . GLU A 1 102 ? 20.219 33.481 71.137 1.00 33.34 242 GLU A C 1
ATOM 686 O O . GLU A 1 102 ? 20.336 34.683 71.372 1.00 33.06 242 GLU A O 1
ATOM 692 N N . THR A 1 103 ? 21.214 32.614 71.290 1.00 35.05 243 THR A N 1
ATOM 693 C CA . THR A 1 103 ? 22.543 33.013 71.739 1.00 32.55 243 THR A CA 1
ATOM 694 C C . THR A 1 103 ? 23.259 33.803 70.643 1.00 34.95 243 THR A C 1
ATOM 695 O O . THR A 1 103 ? 23.928 34.804 70.907 1.00 30.61 243 THR A O 1
ATOM 699 N N . ALA A 1 104 ? 23.107 33.348 69.407 1.00 30.91 244 ALA A N 1
ATOM 700 C CA . ALA A 1 104 ? 23.747 34.012 68.286 1.00 32.95 244 ALA A CA 1
ATOM 701 C C . ALA A 1 104 ? 23.241 35.441 68.137 1.00 30.60 244 ALA A C 1
ATOM 702 O O . ALA A 1 104 ? 24.004 36.338 67.806 1.00 30.18 244 ALA A O 1
ATOM 704 N N . LYS A 1 105 ? 21.960 35.660 68.402 1.00 33.68 245 LYS A N 1
ATOM 705 C CA . LYS A 1 105 ? 21.389 36.994 68.266 1.00 35.04 245 LYS A CA 1
ATOM 706 C C . LYS A 1 105 ? 21.958 38.024 69.237 1.00 35.30 245 LYS A C 1
ATOM 707 O O . LYS A 1 105 ? 21.808 39.226 69.026 1.00 34.98 245 LYS A O 1
ATOM 713 N N . ARG A 1 106 ? 22.622 37.554 70.287 1.00 34.44 246 ARG A N 1
ATOM 714 C CA . ARG A 1 106 ? 23.227 38.453 71.262 1.00 42.31 246 ARG A CA 1
ATOM 715 C C . ARG A 1 106 ? 24.656 38.809 70.848 1.00 43.26 246 ARG A C 1
ATOM 716 O O . ARG A 1 106 ? 25.414 39.374 71.638 1.00 43.51 246 ARG A O 1
ATOM 724 N N . HIS A 1 107 ? 25.019 38.484 69.608 1.00 42.54 247 HIS A N 1
ATOM 725 C CA . HIS A 1 107 ? 26.365 38.762 69.109 1.00 41.49 247 HIS A CA 1
ATOM 726 C C . HIS A 1 107 ? 26.390 39.233 67.657 1.00 41.38 247 HIS A C 1
ATOM 727 O O . HIS A 1 107 ? 26.947 38.563 66.785 1.00 39.63 247 HIS A O 1
ATOM 734 N N . ALA A 1 108 ? 25.804 40.396 67.405 1.00 41.02 248 ALA A N 1
ATOM 735 C CA . ALA A 1 108 ? 25.756 40.951 66.059 1.00 42.40 248 ALA A CA 1
ATOM 736 C C . ALA A 1 108 ? 27.040 41.708 65.717 1.00 42.76 248 ALA A C 1
ATOM 737 O O . ALA A 1 108 ? 27.443 42.613 66.445 1.00 46.04 248 ALA A O 1
ATOM 739 N N . PRO A 1 109 ? 27.712 41.331 64.614 1.00 38.10 249 PRO A N 1
ATOM 740 C CA . PRO A 1 109 ? 27.326 40.247 63.706 1.00 35.91 249 PRO A CA 1
ATOM 741 C C . PRO A 1 109 ? 28.104 38.971 64.030 1.00 36.84 249 PRO A C 1
ATOM 742 O O . PRO A 1 109 ? 29.067 38.997 64.804 1.00 35.89 249 PRO A O 1
ATOM 746 N N . CYS A 1 110 ? 27.692 37.853 63.445 1.00 28.25 250 CYS A N 1
ATOM 747 C CA . CYS A 1 110 ? 28.399 36.608 63.687 1.00 30.06 250 CYS A CA 1
ATOM 748 C C . CYS A 1 110 ? 28.085 35.548 62.645 1.00 29.53 250 CYS A C 1
ATOM 749 O O . CYS A 1 110 ? 27.265 35.746 61.749 1.00 26.44 250 CYS A O 1
ATOM 752 N N . ILE A 1 111 ? 28.768 34.420 62.768 1.00 26.35 251 ILE A N 1
ATOM 753 C CA . ILE A 1 111 ? 28.555 33.307 61.870 1.00 27.21 251 ILE A CA 1
ATOM 754 C C . ILE A 1 111 ? 28.158 32.113 62.705 1.00 25.95 251 ILE A C 1
ATOM 755 O O . ILE A 1 111 ? 28.808 31.809 63.696 1.00 29.57 251 ILE A O 1
ATOM 760 N N . VAL A 1 112 ? 27.072 31.462 62.318 1.00 25.70 252 VAL A N 1
ATOM 761 C CA . VAL A 1 112 ? 26.628 30.257 62.996 1.00 25.47 252 VAL A CA 1
ATOM 762 C C . VAL A 1 112 ? 26.914 29.160 61.982 1.00 25.92 252 VAL A C 1
ATOM 763 O O . VAL A 1 112 ? 26.434 29.211 60.851 1.00 22.02 252 VAL A O 1
ATOM 767 N N . PHE A 1 113 ? 27.731 28.195 62.383 1.00 26.07 253 PHE A N 1
ATOM 768 C CA . PHE A 1 113 ? 28.091 27.089 61.518 1.00 25.49 253 PHE A CA 1
ATOM 769 C C . PHE A 1 113 ? 27.495 25.796 62.044 1.00 30.46 253 PHE A C 1
ATOM 770 O O . PHE A 1 113 ? 27.781 25.371 63.175 1.00 26.99 253 PHE A O 1
ATOM 778 N N . ILE A 1 114 ? 26.652 25.182 61.219 1.00 31.55 254 ILE A N 1
ATOM 779 C CA . ILE A 1 114 ? 26.014 23.926 61.571 1.00 31.28 254 ILE A CA 1
ATOM 780 C C . ILE A 1 114 ? 26.794 22.817 60.880 1.00 34.00 254 ILE A C 1
ATOM 781 O O . ILE A 1 114 ? 26.736 22.664 59.660 1.00 29.57 254 ILE A O 1
ATOM 786 N N . ASP A 1 115 ? 27.540 22.060 61.674 1.00 36.55 255 ASP A N 1
ATOM 787 C CA . ASP A 1 115 ? 28.341 20.957 61.172 1.00 36.15 255 ASP A CA 1
ATOM 788 C C . ASP A 1 115 ? 27.397 19.787 60.893 1.00 35.93 255 ASP A C 1
ATOM 789 O O . ASP A 1 115 ? 26.357 19.658 61.538 1.00 33.74 255 ASP A O 1
ATOM 794 N N . GLU A 1 116 ? 27.744 18.954 59.918 1.00 32.80 256 GLU A N 1
ATOM 795 C CA . GLU A 1 116 ? 26.927 17.790 59.583 1.00 36.78 256 GLU A CA 1
ATOM 796 C C . GLU A 1 116 ? 25.443 18.103 59.398 1.00 35.33 256 GLU A C 1
ATOM 797 O O . GLU A 1 116 ? 24.572 17.433 59.957 1.00 32.10 256 GLU A O 1
ATOM 803 N N . ILE A 1 117 ? 25.167 19.123 58.593 1.00 31.13 257 ILE A N 1
ATOM 804 C CA . ILE A 1 117 ? 23.804 19.528 58.307 1.00 26.37 257 ILE A CA 1
ATOM 805 C C . ILE A 1 117 ? 23.065 18.340 57.685 1.00 28.84 257 ILE A C 1
ATOM 806 O O . ILE A 1 117 ? 21.841 18.250 57.751 1.00 28.00 257 ILE A O 1
ATOM 811 N N . ASP A 1 118 ? 23.822 17.423 57.087 1.00 29.64 258 ASP A N 1
ATOM 812 C CA . ASP A 1 118 ? 23.252 16.221 56.468 1.00 33.60 258 ASP A CA 1
ATOM 813 C C . ASP A 1 118 ? 22.409 15.421 57.466 1.00 33.13 258 ASP A C 1
ATOM 814 O O . ASP A 1 118 ? 21.350 14.890 57.121 1.00 29.15 258 ASP A O 1
ATOM 819 N N . ALA A 1 119 ?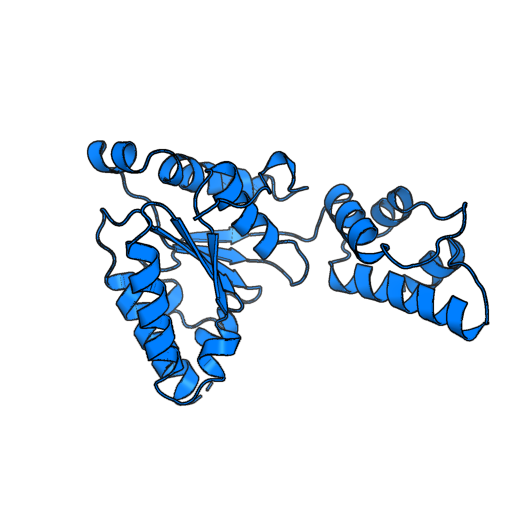 22.900 15.328 58.698 1.00 25.97 259 ALA A N 1
ATOM 820 C CA . ALA A 1 119 ? 22.216 14.580 59.746 1.00 29.62 259 ALA A CA 1
ATOM 821 C C . ALA A 1 119 ? 20.813 15.102 59.972 1.00 30.39 259 ALA A C 1
ATOM 822 O O . ALA A 1 119 ? 19.893 14.335 60.246 1.00 30.20 259 ALA A O 1
ATOM 824 N N . VAL A 1 120 ? 20.654 16.414 59.828 1.00 32.85 260 VAL A N 1
ATOM 825 C CA . VAL A 1 120 ? 19.374 17.074 60.033 1.00 31.75 260 VAL A CA 1
ATOM 826 C C . VAL A 1 120 ? 18.550 17.134 58.751 1.00 38.35 26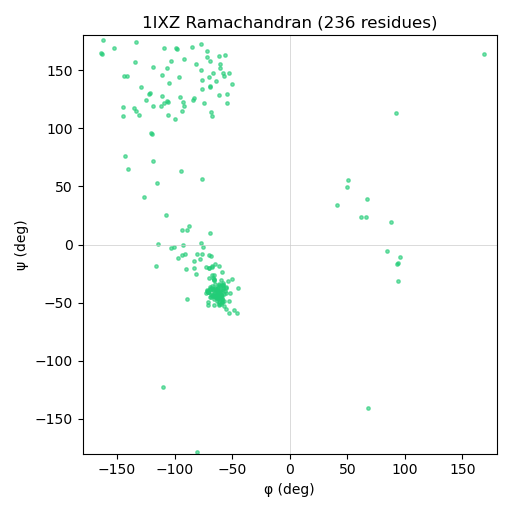0 VAL A C 1
ATOM 827 O O . VAL A 1 120 ? 17.355 16.824 58.749 1.00 32.90 260 VAL A O 1
ATOM 831 N N . GLY A 1 121 ? 19.207 17.535 57.665 1.00 42.49 261 GLY A N 1
ATOM 832 C CA . GLY A 1 121 ? 18.541 17.684 56.382 1.00 45.23 261 GLY A CA 1
ATOM 833 C C . GLY A 1 121 ? 18.314 16.428 55.573 1.00 46.69 261 GLY A C 1
ATOM 834 O O . GLY A 1 121 ? 17.630 16.469 54.553 1.00 47.45 261 GLY A O 1
ATOM 835 N N . ARG A 1 122 ? 18.888 15.315 56.018 1.00 50.45 262 ARG A N 1
ATOM 836 C CA . ARG A 1 122 ? 18.732 14.041 55.327 1.00 50.12 262 ARG A CA 1
ATOM 837 C C . ARG A 1 122 ? 17.972 13.062 56.215 1.00 49.31 262 ARG A C 1
ATOM 838 O O . ARG A 1 122 ? 17.858 11.877 55.901 1.00 54.47 262 ARG A O 1
ATOM 840 N N . ASN A 1 132 ? 11.799 9.328 61.511 1.00 48.68 272 ASN A N 1
ATOM 841 C CA . ASN A 1 132 ? 12.555 9.640 62.720 1.00 44.88 272 ASN A CA 1
ATOM 842 C C . ASN A 1 132 ? 12.122 10.984 63.295 1.00 40.36 272 ASN A C 1
ATOM 843 O O . ASN A 1 132 ? 12.345 12.030 62.687 1.00 36.99 272 ASN A O 1
ATOM 848 N N . ASP A 1 133 ? 11.506 10.943 64.471 1.00 37.60 273 ASP A N 1
ATOM 849 C CA . ASP A 1 133 ? 11.033 12.143 65.147 1.00 37.33 273 ASP A CA 1
ATOM 850 C C . ASP A 1 133 ? 12.170 13.132 65.422 1.00 35.93 273 ASP A C 1
ATOM 851 O O . ASP A 1 133 ? 12.026 14.331 65.178 1.00 30.91 273 ASP A O 1
ATOM 856 N N . GLU A 1 134 ? 13.290 12.624 65.937 1.00 28.22 274 GLU A N 1
ATOM 857 C CA . GLU A 1 134 ? 14.450 13.458 66.259 1.00 28.69 274 GLU A CA 1
ATOM 858 C C . GLU A 1 134 ? 14.861 14.406 65.131 1.00 28.69 274 GLU A C 1
ATOM 859 O O . GLU A 1 134 ? 14.937 15.618 65.321 1.00 25.33 274 GLU A O 1
ATOM 865 N N . ARG A 1 135 ? 15.133 13.835 63.962 1.00 28.40 275 ARG A N 1
ATOM 866 C CA . ARG A 1 135 ? 15.564 14.593 62.796 1.00 31.85 275 ARG A CA 1
ATOM 867 C C . ARG A 1 135 ? 14.535 15.614 62.332 1.00 27.54 275 ARG A C 1
ATOM 868 O O . ARG A 1 135 ? 14.853 16.789 62.153 1.00 27.22 275 ARG A O 1
ATOM 876 N N . GLU A 1 136 ? 13.303 15.156 62.141 1.00 27.76 276 GLU A N 1
ATOM 877 C CA . GLU A 1 136 ? 12.224 16.022 61.676 1.00 27.88 276 GLU A CA 1
ATOM 878 C C . GLU A 1 136 ? 11.978 17.193 62.610 1.00 26.19 276 GLU A C 1
ATOM 879 O O . GLU A 1 136 ? 11.850 18.327 62.159 1.00 23.70 276 GLU A O 1
ATOM 885 N N . GLN A 1 137 ? 11.906 16.925 63.910 1.00 23.61 277 GLN A N 1
ATOM 886 C CA . GLN A 1 137 ? 11.675 17.999 64.863 1.00 19.50 277 GLN A CA 1
ATOM 887 C C . GLN A 1 137 ? 12.841 18.983 64.863 1.00 21.32 277 GLN A C 1
ATOM 888 O O . GLN A 1 137 ? 12.641 20.200 64.960 1.00 20.64 277 GLN A O 1
ATOM 894 N N . THR A 1 138 ? 14.059 18.462 64.735 1.00 20.42 278 THR A N 1
ATOM 895 C CA . THR A 1 138 ? 15.236 19.316 64.686 1.00 18.68 278 THR A CA 1
ATOM 896 C C . THR A 1 138 ? 15.181 20.177 63.423 1.00 17.62 278 THR A C 1
ATOM 897 O O . THR A 1 138 ? 15.440 21.376 63.464 1.00 20.16 278 THR A O 1
ATOM 901 N N . LEU A 1 139 ? 14.848 19.547 62.301 1.00 18.69 279 LEU A N 1
ATOM 902 C CA . LEU A 1 139 ? 14.766 20.245 61.023 1.00 22.39 279 LEU A CA 1
ATOM 903 C C . LEU A 1 139 ? 13.687 21.329 61.018 1.00 20.77 279 LEU A C 1
ATOM 904 O O . LEU A 1 139 ? 13.941 22.458 60.601 1.00 18.78 279 LEU A O 1
ATOM 909 N N . ASN A 1 140 ? 12.483 20.995 61.476 1.00 20.24 280 ASN A N 1
ATOM 910 C CA . ASN A 1 140 ? 11.428 21.997 61.485 1.00 22.35 280 ASN A CA 1
ATOM 911 C C . ASN A 1 140 ? 11.832 23.221 62.311 1.00 20.00 280 ASN A C 1
ATOM 912 O O . ASN A 1 140 ? 11.554 24.357 61.920 1.00 24.55 280 ASN A O 1
ATOM 917 N N . GLN A 1 141 ? 12.500 23.003 63.440 1.00 17.95 281 GLN A N 1
ATOM 918 C CA . GLN A 1 141 ? 12.923 24.132 64.267 1.00 17.72 281 GLN A CA 1
ATOM 919 C C . GLN A 1 141 ? 13.935 24.999 63.521 1.00 17.89 281 GLN A C 1
ATOM 920 O O . GLN A 1 141 ? 13.838 26.223 63.539 1.00 20.99 281 GLN A O 1
ATOM 926 N N . LEU A 1 142 ? 14.902 24.366 62.861 1.00 18.01 282 LEU A N 1
ATOM 927 C CA . LEU A 1 142 ? 15.914 25.112 62.113 1.00 18.88 282 LEU A CA 1
ATOM 928 C C . LEU A 1 142 ? 15.251 25.949 61.021 1.00 20.57 282 LEU A C 1
ATOM 929 O O . LEU A 1 142 ? 15.600 27.110 60.806 1.00 20.11 282 LEU A O 1
ATOM 934 N N . LEU A 1 143 ? 14.292 25.349 60.327 1.00 19.81 283 LEU A N 1
ATOM 935 C CA . LEU A 1 143 ? 13.575 26.040 59.261 1.00 20.90 283 LEU A CA 1
ATOM 936 C C . LEU A 1 143 ? 12.905 27.293 59.836 1.00 20.51 283 LEU A C 1
ATOM 937 O O . LEU A 1 143 ? 13.038 28.394 59.289 1.00 17.05 283 LEU A O 1
ATOM 942 N N . VAL A 1 144 ? 12.196 27.116 60.947 1.00 16.46 284 VAL A N 1
ATOM 943 C CA . VAL A 1 144 ? 11.512 28.223 61.612 1.00 16.96 284 VAL A CA 1
ATOM 944 C C . VAL A 1 144 ? 12.474 29.329 62.057 1.00 19.28 284 VAL A C 1
ATOM 945 O O . VAL A 1 144 ? 12.184 30.517 61.874 1.00 21.33 284 VAL A O 1
ATOM 949 N N . GLU A 1 145 ? 13.608 28.943 62.645 1.00 19.05 285 GLU A N 1
ATOM 950 C CA . GLU A 1 145 ? 14.594 29.918 63.103 1.00 21.19 285 GLU A CA 1
ATOM 951 C C . GLU A 1 145 ? 15.139 30.721 61.930 1.00 24.81 285 GLU A C 1
ATOM 952 O O . GLU A 1 145 ? 15.345 31.929 62.030 1.00 19.69 285 GLU A O 1
ATOM 958 N N . MET A 1 146 ? 15.373 30.048 60.813 1.00 25.10 286 MET A N 1
ATOM 959 C CA . MET A 1 146 ? 15.895 30.737 59.646 1.00 30.50 286 MET A CA 1
ATOM 960 C C . MET A 1 146 ? 14.863 31.671 59.025 1.00 30.76 286 MET A C 1
ATOM 961 O O . MET A 1 146 ? 15.200 32.784 58.621 1.00 28.63 286 MET A O 1
ATOM 966 N N . ASP A 1 147 ? 13.611 31.229 58.947 1.00 29.93 287 ASP A N 1
ATOM 967 C CA . ASP A 1 147 ? 12.570 32.086 58.389 1.00 31.73 287 ASP A CA 1
ATOM 968 C C . ASP A 1 147 ? 12.324 33.217 59.384 1.00 35.18 287 ASP A C 1
ATOM 969 O O . ASP A 1 147 ? 11.801 34.269 59.029 1.00 34.08 287 ASP A O 1
ATOM 974 N N . GLY A 1 148 ? 12.721 32.990 60.631 1.00 35.00 288 GLY A N 1
ATOM 975 C CA . GLY A 1 148 ? 12.536 33.991 61.664 1.00 40.43 288 GLY A CA 1
ATOM 976 C C . GLY A 1 148 ? 13.518 35.142 61.579 1.00 42.29 288 GLY A C 1
ATOM 977 O O . GLY A 1 148 ? 13.447 36.080 62.372 1.00 41.79 288 GLY A O 1
ATOM 978 N N . PHE A 1 149 ? 14.441 35.076 60.624 1.00 47.23 289 PHE A N 1
ATOM 979 C CA . PHE A 1 149 ? 15.427 36.137 60.452 1.00 51.18 289 PHE A CA 1
ATOM 980 C C . PHE A 1 149 ? 14.852 37.373 59.773 1.00 53.47 289 PHE A C 1
ATOM 981 O O . PHE A 1 149 ? 14.161 37.276 58.756 1.00 52.02 289 PHE A O 1
ATOM 989 N N . GLU A 1 150 ? 15.153 38.536 60.339 1.00 55.17 290 GLU A N 1
ATOM 990 C CA . GLU A 1 150 ? 14.711 39.802 59.769 1.00 56.38 290 GLU A CA 1
ATOM 991 C C . GLU A 1 150 ? 15.841 40.236 58.841 1.00 55.59 290 GLU A C 1
ATOM 992 O O . GLU A 1 150 ? 16.970 39.767 58.978 1.00 54.16 290 GLU A O 1
ATOM 994 N N . LYS A 1 151 ? 15.547 41.120 57.896 1.00 55.49 291 LYS A N 1
ATOM 995 C CA . LYS A 1 151 ? 16.578 41.578 56.973 1.00 57.96 291 LYS A CA 1
ATOM 996 C C . LYS A 1 151 ? 17.709 42.278 57.721 1.00 57.03 291 LYS A C 1
ATOM 997 O O . LYS A 1 151 ? 18.812 42.425 57.193 1.00 59.14 291 LYS A O 1
ATOM 999 N N . ASP A 1 152 ? 17.435 42.695 58.955 1.00 53.11 292 ASP A N 1
ATOM 1000 C CA . ASP A 1 152 ? 18.427 43.398 59.766 1.00 54.57 292 ASP A CA 1
ATOM 1001 C C . ASP A 1 152 ? 19.299 42.499 60.644 1.00 53.32 292 ASP A C 1
ATOM 1002 O O . ASP A 1 152 ? 20.261 42.974 61.254 1.00 51.58 292 ASP A O 1
ATOM 1004 N N . THR A 1 153 ? 18.971 41.212 60.709 1.00 46.92 293 THR A N 1
ATOM 1005 C CA . THR A 1 153 ? 19.734 40.276 61.531 1.00 45.12 293 THR A CA 1
ATOM 1006 C C . THR A 1 153 ? 21.141 40.066 60.973 1.00 39.88 293 THR A C 1
ATOM 1007 O O . THR A 1 153 ? 21.311 39.455 59.921 1.00 38.26 293 THR A O 1
ATOM 1011 N N . ALA A 1 154 ? 22.144 40.571 61.688 1.00 38.21 294 ALA A N 1
ATOM 1012 C CA . ALA A 1 154 ? 23.539 40.457 61.265 1.00 36.00 294 ALA A CA 1
ATOM 1013 C C . ALA A 1 154 ? 24.101 39.057 61.508 1.00 34.31 294 ALA A C 1
ATOM 1014 O O . ALA A 1 154 ? 25.115 38.881 62.185 1.00 32.36 294 ALA A O 1
ATOM 1016 N N . ILE A 1 155 ? 23.441 38.056 60.945 1.00 35.01 295 ILE A N 1
ATOM 1017 C CA . ILE A 1 155 ? 23.887 36.686 61.112 1.00 35.77 295 ILE A CA 1
ATOM 1018 C C . ILE A 1 155 ? 24.010 35.958 59.783 1.00 35.55 295 ILE A C 1
ATOM 1019 O O . ILE A 1 155 ? 23.141 36.069 58.923 1.00 37.60 295 ILE A O 1
ATOM 1024 N N . VAL A 1 156 ? 25.106 35.229 59.609 1.00 32.18 296 VAL A N 1
ATOM 1025 C CA . VAL A 1 156 ? 25.286 34.437 58.400 1.00 27.65 296 VAL A CA 1
ATOM 1026 C C . VAL A 1 156 ? 25.379 32.996 58.868 1.00 26.77 296 VAL A C 1
ATOM 1027 O O . VAL A 1 156 ? 26.261 32.652 59.658 1.00 29.12 296 VAL A O 1
ATOM 1031 N N . VAL A 1 157 ? 24.452 32.160 58.412 1.00 23.85 297 VAL A N 1
ATOM 1032 C CA . VAL A 1 157 ? 24.464 30.759 58.795 1.00 20.84 297 VAL A CA 1
ATOM 1033 C C . VAL A 1 157 ? 25.183 29.965 57.716 1.00 25.48 297 VAL A C 1
ATOM 1034 O O . VAL A 1 157 ? 24.851 30.061 56.529 1.00 25.72 297 VAL A O 1
ATOM 1038 N N . MET A 1 158 ? 26.178 29.192 58.132 1.00 21.64 298 MET A N 1
ATOM 1039 C CA . MET A 1 158 ? 26.942 28.370 57.209 1.00 21.96 298 MET A CA 1
ATOM 1040 C C . MET A 1 158 ? 26.783 26.902 57.602 1.00 24.11 298 MET A C 1
ATOM 1041 O O . MET A 1 158 ? 26.522 26.577 58.766 1.00 23.44 298 MET A O 1
ATOM 1046 N N . ALA A 1 159 ? 26.914 26.023 56.620 1.00 21.01 299 ALA A N 1
ATOM 1047 C CA . ALA A 1 159 ? 26.772 24.586 56.834 1.00 22.77 299 ALA A CA 1
ATOM 1048 C C . ALA A 1 159 ? 27.607 23.898 55.768 1.00 25.11 299 ALA A C 1
ATOM 1049 O O . ALA A 1 159 ? 28.058 24.558 54.829 1.00 22.17 299 ALA A O 1
ATOM 1051 N N . ALA A 1 160 ? 27.806 22.586 55.895 1.00 26.46 300 ALA A N 1
ATOM 1052 C CA . ALA A 1 160 ? 28.625 21.859 54.924 1.00 32.81 300 ALA A CA 1
ATOM 1053 C C . ALA A 1 160 ? 28.119 20.466 54.559 1.00 31.35 300 ALA A C 1
ATOM 1054 O O . ALA A 1 160 ? 27.585 19.744 55.395 1.00 28.64 300 ALA A O 1
ATOM 1056 N N . THR A 1 161 ? 28.314 20.088 53.299 1.00 36.18 301 THR A N 1
ATOM 1057 C CA . THR A 1 161 ? 27.869 18.785 52.814 1.00 39.00 301 THR A CA 1
ATOM 1058 C C . THR A 1 161 ? 28.536 18.422 51.486 1.00 41.00 301 THR A C 1
ATOM 1059 O O . THR A 1 161 ? 29.102 19.278 50.807 1.00 46.02 301 THR A O 1
ATOM 1063 N N . ASN A 1 162 ? 28.457 17.147 51.119 1.00 50.54 302 ASN A N 1
ATOM 1064 C CA . ASN A 1 162 ? 29.016 16.672 49.856 1.00 54.42 302 ASN A CA 1
ATOM 1065 C C . ASN A 1 162 ? 27.885 16.156 48.972 1.00 55.32 302 ASN A C 1
ATOM 1066 O O . ASN A 1 162 ? 28.043 16.028 47.758 1.00 57.30 302 ASN A O 1
ATOM 1071 N N . ARG A 1 163 ? 26.744 15.871 49.592 1.00 54.48 303 ARG A N 1
ATOM 1072 C CA . ARG A 1 163 ? 25.577 15.367 48.875 1.00 52.75 303 ARG A CA 1
ATOM 1073 C C . ARG A 1 163 ? 24.392 16.321 49.015 1.00 51.63 303 ARG A C 1
ATOM 1074 O O . ARG A 1 163 ? 23.430 16.031 49.719 1.00 51.30 303 ARG A O 1
ATOM 1076 N N . PRO A 1 164 ? 24.451 17.478 48.343 1.00 51.69 304 PRO A N 1
ATOM 1077 C CA . PRO A 1 164 ? 23.369 18.468 48.403 1.00 52.13 304 PRO A CA 1
ATOM 1078 C C . PRO A 1 164 ? 22.116 17.991 47.674 1.00 52.94 304 PRO A C 1
ATOM 1079 O O . PRO A 1 164 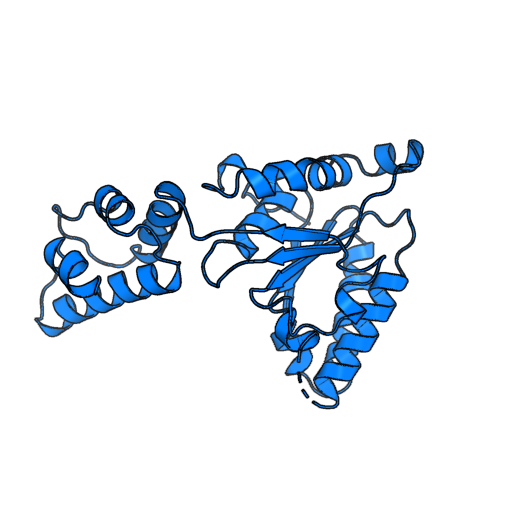? 21.063 18.619 47.761 1.00 50.98 304 PRO A O 1
ATOM 1083 N N . ASP A 1 165 ? 22.243 16.883 46.950 1.00 54.82 305 ASP A N 1
ATOM 1084 C CA . ASP A 1 165 ? 21.129 16.334 46.186 1.00 56.17 305 ASP A CA 1
ATOM 1085 C C . ASP A 1 165 ? 20.151 15.497 47.007 1.00 55.64 305 ASP A C 1
ATOM 1086 O O . ASP A 1 165 ? 18.983 15.379 46.637 1.00 55.59 305 ASP A O 1
ATOM 1091 N N . ILE A 1 166 ? 20.620 14.916 48.109 1.00 51.49 306 ILE A N 1
ATOM 1092 C CA . ILE A 1 166 ? 19.754 14.099 48.956 1.00 51.47 306 ILE A CA 1
ATOM 1093 C C . ILE A 1 166 ? 19.434 14.829 50.258 1.00 50.04 306 ILE A C 1
ATOM 1094 O O . ILE A 1 166 ? 19.122 14.220 51.284 1.00 50.73 306 ILE A O 1
ATOM 1099 N N . LEU A 1 167 ? 19.508 16.149 50.191 1.00 44.94 307 LEU A N 1
ATOM 1100 C CA . LEU A 1 167 ? 19.239 17.004 51.333 1.00 41.91 307 LEU A CA 1
ATOM 1101 C C . LEU A 1 167 ? 17.789 17.449 51.202 1.00 34.64 307 LEU A C 1
ATOM 1102 O O . LEU A 1 167 ? 17.308 17.662 50.093 1.00 34.06 307 LEU A O 1
ATOM 1107 N N . ASP A 1 168 ? 17.082 17.575 52.318 1.00 34.89 308 ASP A N 1
ATOM 1108 C CA . ASP A 1 168 ? 15.691 18.015 52.255 1.00 31.68 308 ASP A CA 1
ATOM 1109 C C . ASP A 1 168 ? 15.657 19.334 51.486 1.00 30.84 308 ASP A C 1
ATOM 1110 O O . ASP A 1 168 ? 16.308 20.301 51.876 1.00 29.12 308 ASP A O 1
ATOM 1115 N N . PRO A 1 169 ? 14.904 19.383 50.376 1.00 34.70 309 PRO A N 1
ATOM 1116 C CA . PRO A 1 169 ? 14.765 20.566 49.518 1.00 33.49 309 PRO A CA 1
ATOM 1117 C C . PRO A 1 169 ? 14.425 21.848 50.268 1.00 36.93 309 PRO A C 1
ATOM 1118 O O . PRO A 1 169 ? 14.781 22.946 49.833 1.00 35.34 309 PRO A O 1
ATOM 1122 N N . ALA A 1 170 ? 13.723 21.699 51.389 1.00 32.47 310 ALA A N 1
ATOM 1123 C CA . ALA A 1 170 ? 13.321 22.837 52.208 1.00 28.56 310 ALA A CA 1
ATOM 1124 C C . ALA A 1 170 ? 14.529 23.657 52.672 1.00 27.31 310 ALA A C 1
ATOM 1125 O O . ALA A 1 170 ? 14.458 24.884 52.793 1.00 23.41 310 ALA A O 1
ATOM 1127 N N . LEU A 1 171 ? 15.639 22.976 52.931 1.00 22.80 311 LEU A N 1
ATOM 1128 C CA . LEU A 1 17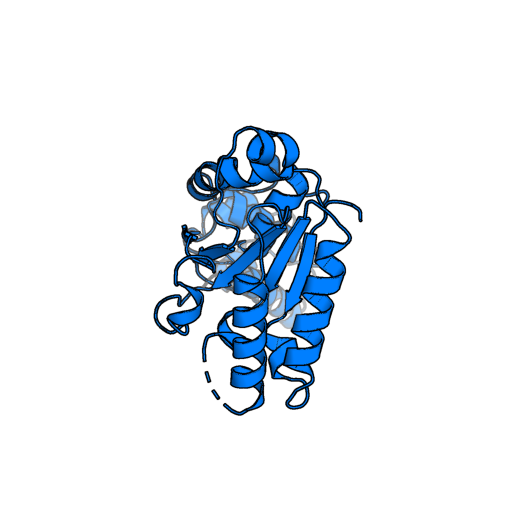1 ? 16.844 23.661 53.380 1.00 29.79 311 LEU A CA 1
ATOM 1129 C C . LEU A 1 171 ? 17.468 24.556 52.313 1.00 34.10 311 LEU A C 1
ATOM 1130 O O . LEU A 1 171 ? 18.254 25.448 52.632 1.00 36.82 311 LEU A O 1
ATOM 1135 N N . LEU A 1 172 ? 17.103 24.333 51.053 1.00 33.53 312 LEU A N 1
ATOM 1136 C CA . LEU A 1 172 ? 17.673 25.103 49.954 1.00 34.34 312 LEU A CA 1
ATOM 1137 C C . LEU A 1 172 ? 16.765 26.185 49.379 1.00 36.83 312 LEU A C 1
ATOM 1138 O O . LEU A 1 172 ? 17.177 26.929 48.492 1.00 37.82 312 LEU A O 1
ATOM 1143 N N . ARG A 1 173 ? 15.537 26.278 49.876 1.00 36.71 313 ARG A N 1
ATOM 1144 C CA . ARG A 1 173 ? 14.609 27.288 49.387 1.00 37.74 313 ARG A CA 1
ATOM 1145 C C . ARG A 1 173 ? 15.070 28.680 49.822 1.00 39.10 313 ARG A C 1
ATOM 1146 O O . ARG A 1 173 ? 15.838 28.818 50.771 1.00 37.34 313 ARG A O 1
ATOM 1154 N N . PRO A 1 174 ? 14.624 29.730 49.112 1.00 40.15 314 PRO A N 1
ATOM 1155 C CA . PRO A 1 174 ? 15.011 31.109 49.437 1.00 40.72 314 PRO A CA 1
ATOM 1156 C C . PRO A 1 174 ? 14.843 31.514 50.900 1.00 38.82 314 PRO A C 1
ATOM 1157 O O . PRO A 1 174 ? 13.851 31.176 51.542 1.00 39.39 314 PRO A O 1
ATOM 1161 N N . GLY A 1 175 ? 15.828 32.242 51.417 1.00 36.86 315 GLY A N 1
ATOM 1162 C CA . GLY A 1 175 ? 15.790 32.674 52.802 1.00 34.32 315 GLY A CA 1
ATOM 1163 C C . GLY A 1 175 ? 16.537 31.719 53.721 1.00 32.67 315 GLY A C 1
ATOM 1164 O O . GLY A 1 175 ? 16.856 32.061 54.859 1.00 35.43 315 GLY A O 1
ATOM 1165 N N . ARG A 1 176 ? 16.819 30.518 53.225 1.00 28.30 316 ARG A N 1
ATOM 1166 C CA . ARG A 1 176 ? 17.534 29.506 54.000 1.00 29.91 316 ARG A CA 1
ATOM 1167 C C . ARG A 1 176 ? 18.936 29.313 53.422 1.00 30.22 316 ARG A C 1
ATOM 1168 O O . ARG A 1 176 ? 19.699 30.274 53.343 1.00 29.10 316 ARG A O 1
ATOM 1176 N N . PHE A 1 177 ? 19.293 28.092 53.031 1.00 27.31 317 PHE A N 1
ATOM 1177 C CA . PHE A 1 177 ? 20.614 27.879 52.451 1.00 27.98 317 PHE A CA 1
ATOM 1178 C C . PHE A 1 177 ? 20.498 27.970 50.934 1.00 29.96 317 PHE A C 1
ATOM 1179 O O . PHE A 1 177 ? 20.734 26.994 50.217 1.00 27.12 317 PHE A O 1
ATOM 1187 N N . ASP A 1 178 ? 20.125 29.152 50.454 1.00 30.46 318 ASP A N 1
ATOM 1188 C CA . ASP A 1 178 ? 19.943 29.372 49.022 1.00 37.20 318 ASP A CA 1
ATOM 1189 C C . ASP A 1 178 ? 21.214 29.794 48.280 1.00 35.27 318 ASP A C 1
ATOM 1190 O O . ASP A 1 178 ? 21.155 30.275 47.152 1.00 36.86 318 ASP A O 1
ATOM 1195 N N . ARG A 1 179 ? 22.361 29.604 48.915 1.00 35.59 319 ARG A N 1
ATOM 1196 C CA . ARG A 1 179 ? 23.638 29.943 48.304 1.00 37.57 319 ARG A CA 1
ATOM 1197 C C . ARG A 1 179 ? 24.588 28.768 48.535 1.00 36.30 319 ARG A C 1
ATOM 1198 O O . ARG A 1 179 ? 24.925 28.455 49.673 1.00 38.37 319 ARG A O 1
ATOM 1206 N N . GLN A 1 180 ? 24.994 28.100 47.462 1.00 34.25 320 GLN A N 1
ATOM 1207 C CA . GLN A 1 180 ? 25.908 26.970 47.579 1.00 37.02 320 GLN A CA 1
ATOM 1208 C C . GLN A 1 180 ? 27.258 27.340 46.997 1.00 38.70 320 GLN A C 1
ATOM 1209 O O . GLN A 1 180 ? 27.342 28.092 46.030 1.00 40.35 320 GLN A O 1
ATOM 1215 N N . ILE A 1 181 ? 28.318 26.815 47.594 1.00 38.25 321 ILE A N 1
ATOM 1216 C CA . ILE A 1 181 ? 29.663 27.108 47.125 1.00 38.02 321 ILE A CA 1
ATOM 1217 C C . ILE A 1 181 ? 30.492 25.835 47.074 1.00 36.75 321 ILE A C 1
ATOM 1218 O O . ILE A 1 181 ? 30.718 25.176 48.092 1.00 35.75 321 ILE A O 1
ATOM 1223 N N . ALA A 1 182 ? 30.924 25.491 45.865 1.00 39.23 322 ALA A N 1
ATOM 1224 C CA . ALA A 1 182 ? 31.715 24.291 45.624 1.00 41.31 322 ALA A CA 1
ATOM 1225 C C . ALA A 1 182 ? 33.121 24.372 46.208 1.00 37.70 322 ALA A C 1
ATOM 1226 O O . ALA A 1 182 ? 33.804 25.386 46.083 1.00 34.47 322 ALA A O 1
ATOM 1228 N N . ILE A 1 183 ? 33.544 23.290 46.847 1.00 39.83 323 ILE A N 1
ATOM 1229 C CA . ILE A 1 183 ? 34.878 23.217 47.432 1.00 41.83 323 ILE A CA 1
ATOM 1230 C C . ILE A 1 183 ? 35.518 21.909 46.981 1.00 39.87 323 ILE A C 1
ATOM 1231 O O . ILE A 1 183 ? 35.095 20.826 47.382 1.00 42.58 323 ILE A O 1
ATOM 1236 N N . ASP A 1 184 ? 36.543 22.020 46.141 1.00 41.44 324 ASP A N 1
ATOM 1237 C CA . ASP A 1 184 ? 37.225 20.848 45.593 1.00 42.47 324 ASP A CA 1
ATOM 1238 C C . ASP A 1 184 ? 38.320 20.269 46.484 1.00 37.97 324 ASP A C 1
ATOM 1239 O O . ASP A 1 184 ? 38.704 20.863 47.489 1.00 33.61 324 ASP A O 1
ATOM 1244 N N . ALA A 1 185 ? 38.807 19.092 46.104 1.00 33.72 325 ALA A N 1
ATOM 1245 C CA . ALA A 1 185 ? 39.887 18.434 46.829 1.00 33.34 325 ALA A CA 1
ATOM 1246 C C . ALA A 1 185 ? 41.030 19.445 46.965 1.00 32.49 325 ALA A C 1
ATOM 1247 O O . ALA A 1 185 ? 41.236 20.294 46.089 1.00 30.73 325 ALA A O 1
ATOM 1249 N N . PRO A 1 186 ? 41.793 19.367 48.062 1.00 33.07 326 PRO A N 1
ATOM 1250 C CA . PRO A 1 186 ? 42.908 20.297 48.287 1.00 32.89 326 PRO A CA 1
ATOM 1251 C C . PRO A 1 186 ? 43.992 20.340 47.203 1.00 32.35 326 PRO A C 1
ATOM 1252 O O . PRO A 1 186 ? 44.301 19.323 46.573 1.00 31.61 326 PRO A O 1
ATOM 1256 N N . ASP A 1 187 ? 44.551 21.531 46.983 1.00 28.87 327 ASP A N 1
ATOM 1257 C CA . ASP A 1 187 ? 45.623 21.704 46.011 1.00 27.02 327 ASP A CA 1
ATOM 1258 C C . ASP A 1 187 ? 46.900 21.238 46.718 1.00 26.39 327 ASP A C 1
ATOM 1259 O O . ASP A 1 187 ? 46.836 20.819 47.874 1.00 24.72 327 ASP A O 1
ATOM 1264 N N . VAL A 1 188 ? 48.051 21.314 46.050 1.00 24.06 328 VAL A N 1
ATOM 1265 C CA . VAL A 1 188 ? 49.291 20.841 46.659 1.00 22.71 328 VAL A CA 1
ATOM 1266 C C . VAL A 1 188 ? 49.623 21.481 48.011 1.00 23.01 328 VAL A C 1
ATOM 1267 O O . VAL A 1 188 ? 50.128 20.805 48.905 1.00 27.01 328 VAL A O 1
ATOM 1271 N N . LYS A 1 189 ? 49.325 22.767 48.178 1.00 26.99 329 LYS A N 1
ATOM 1272 C CA . LYS A 1 189 ? 49.597 23.442 49.451 1.00 29.26 329 LYS A CA 1
ATOM 1273 C C . LYS A 1 189 ? 48.615 22.958 50.526 1.00 26.34 329 LYS A C 1
ATOM 1274 O O . LYS A 1 189 ? 48.983 22.776 51.685 1.00 28.71 329 LYS A O 1
ATOM 1280 N N . GLY A 1 190 ? 47.364 22.752 50.135 1.00 27.45 330 GLY A N 1
ATOM 1281 C CA . GLY A 1 190 ? 46.372 22.272 51.082 1.00 26.36 330 GLY A CA 1
ATOM 1282 C C . GLY A 1 190 ? 46.760 20.902 51.607 1.00 25.58 330 GLY A C 1
ATOM 1283 O O . GLY A 1 190 ? 46.658 20.630 52.803 1.00 26.14 330 GLY A O 1
ATOM 1284 N N . ARG A 1 191 ? 47.221 20.034 50.709 1.00 26.33 331 ARG A N 1
ATOM 1285 C CA . ARG A 1 191 ? 47.636 18.694 51.100 1.00 24.35 331 ARG A CA 1
ATOM 1286 C C . ARG A 1 191 ? 48.856 18.743 52.013 1.00 23.69 331 ARG A C 1
ATOM 1287 O O . ARG A 1 191 ? 48.931 18.000 52.991 1.00 22.12 331 ARG A O 1
ATOM 1295 N N . GLU A 1 192 ? 49.814 19.612 51.702 1.00 23.72 332 GLU A N 1
ATOM 1296 C CA . GLU A 1 192 ? 51.009 19.705 52.540 1.00 26.77 332 GLU A CA 1
ATOM 1297 C C . GLU A 1 192 ? 50.613 20.106 53.952 1.00 30.91 332 GLU A C 1
ATOM 1298 O O . GLU A 1 192 ? 51.108 19.551 54.941 1.00 30.28 332 GLU A O 1
ATOM 1304 N N . GLN A 1 193 ? 49.719 21.083 54.031 1.00 26.03 333 GLN A N 1
ATOM 1305 C CA . GLN A 1 193 ? 49.221 21.581 55.306 1.00 33.42 333 GLN A CA 1
ATOM 1306 C C . GLN A 1 193 ? 48.558 20.433 56.081 1.00 32.02 333 GLN A C 1
ATOM 1307 O O . GLN A 1 193 ? 48.830 20.232 57.266 1.00 31.45 333 GLN A O 1
ATOM 1313 N N . ILE A 1 194 ? 47.699 19.671 55.409 1.00 30.29 334 ILE A N 1
ATOM 1314 C CA . ILE A 1 194 ? 47.023 18.553 56.068 1.00 30.51 334 ILE A CA 1
ATOM 1315 C C . ILE A 1 194 ? 48.042 17.513 56.528 1.00 27.06 334 ILE A C 1
ATOM 1316 O O . ILE A 1 194 ? 47.961 17.002 57.639 1.00 30.94 334 ILE A O 1
ATOM 1321 N N . LEU A 1 195 ? 49.011 17.210 55.675 1.00 25.14 335 LEU A N 1
ATOM 1322 C CA . LEU A 1 195 ? 50.047 16.239 56.023 1.00 28.03 335 LEU A CA 1
ATOM 1323 C C . LEU A 1 195 ? 50.880 16.681 57.226 1.00 28.11 335 LEU A C 1
ATOM 1324 O O . LEU A 1 195 ? 51.154 15.879 58.119 1.00 25.71 335 LEU A O 1
ATOM 1329 N N . ARG A 1 196 ? 51.285 17.950 57.258 1.00 25.99 336 ARG A N 1
ATOM 1330 C CA . ARG A 1 196 ? 52.088 18.433 58.379 1.00 33.74 336 ARG A CA 1
ATOM 1331 C C . ARG A 1 196 ? 51.312 18.359 59.689 1.00 32.82 336 ARG A C 1
ATOM 1332 O O . ARG A 1 196 ? 51.867 18.016 60.731 1.00 35.66 336 ARG A O 1
ATOM 1340 N N . ILE A 1 197 ? 50.026 18.686 59.636 1.00 36.34 337 ILE A N 1
ATOM 1341 C CA . ILE A 1 197 ? 49.195 18.651 60.833 1.00 36.41 337 ILE A CA 1
ATOM 1342 C C . ILE A 1 197 ? 49.108 17.240 61.403 1.00 35.65 337 ILE A C 1
ATOM 1343 O O . ILE A 1 197 ? 49.276 17.044 62.602 1.00 37.07 337 ILE A O 1
ATOM 1348 N N . HIS A 1 198 ? 48.867 16.257 60.541 1.00 35.12 338 HIS A N 1
ATOM 1349 C CA . HIS A 1 198 ? 48.752 14.871 60.983 1.00 35.85 338 HIS A CA 1
ATOM 1350 C C . HIS A 1 198 ? 50.086 14.179 61.262 1.00 37.50 338 HIS A C 1
ATOM 1351 O O . HIS A 1 198 ? 50.117 13.100 61.866 1.00 36.29 338 HIS A O 1
ATOM 1358 N N . ALA A 1 199 ? 51.184 14.795 60.832 1.00 32.62 339 ALA A N 1
ATOM 1359 C CA . ALA A 1 199 ? 52.503 14.220 61.058 1.00 36.31 339 ALA A CA 1
ATOM 1360 C C . ALA A 1 199 ? 53.026 14.558 62.453 1.00 36.33 339 ALA A C 1
ATOM 1361 O O . ALA A 1 199 ? 53.994 13.962 62.919 1.00 38.59 339 ALA A O 1
ATOM 1363 N N . ARG A 1 200 ? 52.398 15.520 63.120 1.00 38.25 340 ARG A N 1
ATOM 1364 C CA . ARG A 1 200 ? 52.828 15.895 64.466 1.00 43.76 340 ARG A CA 1
ATOM 1365 C C . ARG A 1 200 ? 52.686 14.698 65.408 1.00 43.18 340 ARG A C 1
ATOM 1366 O O . ARG A 1 200 ? 51.627 14.078 65.475 1.00 42.56 340 ARG A O 1
ATOM 1374 N N . GLY A 1 201 ? 53.755 14.375 66.129 1.00 47.68 341 GLY A N 1
ATOM 1375 C CA . GLY A 1 201 ? 53.709 13.248 67.046 1.00 51.90 341 GLY A CA 1
ATOM 1376 C C . GLY A 1 201 ? 54.259 11.969 66.434 1.00 54.23 341 GLY A C 1
ATOM 1377 O O . GLY A 1 201 ? 54.470 10.972 67.129 1.00 54.82 341 GLY A O 1
ATOM 1378 N N . LYS A 1 202 ? 54.484 11.992 65.125 1.00 51.42 342 LYS A N 1
ATOM 1379 C CA . LYS A 1 202 ? 55.023 10.831 64.431 1.00 47.90 342 LYS A CA 1
ATOM 1380 C C . LYS A 1 202 ? 56.490 11.075 64.085 1.00 45.09 342 LYS A C 1
ATOM 1381 O O . LYS A 1 202 ? 56.823 12.056 63.425 1.00 44.65 342 LYS A O 1
ATOM 1387 N N . PRO A 1 203 ? 57.388 10.191 64.551 1.00 42.71 343 PRO A N 1
ATOM 1388 C CA . PRO A 1 203 ? 58.828 10.301 64.296 1.00 40.88 343 PRO A CA 1
ATOM 1389 C C . PRO A 1 203 ? 59.172 10.064 62.829 1.00 38.63 343 PRO A C 1
ATOM 1390 O O . PRO A 1 203 ? 59.016 8.959 62.310 1.00 39.93 343 PRO A O 1
ATOM 1394 N N . LEU A 1 204 ? 59.652 11.110 62.169 1.00 37.45 344 LEU A N 1
ATOM 1395 C CA . LEU A 1 204 ? 60.007 11.026 60.760 1.00 33.16 344 LEU A CA 1
ATOM 1396 C C . LEU A 1 204 ? 61.516 10.973 60.537 1.00 33.27 344 LEU A C 1
ATOM 1397 O O . LEU A 1 204 ? 62.276 11.682 61.199 1.00 32.45 344 LEU A O 1
ATOM 1402 N N . ALA A 1 205 ? 61.942 10.125 59.604 1.00 30.81 345 ALA A N 1
ATOM 1403 C CA . ALA A 1 205 ? 63.354 10.003 59.270 1.00 32.58 345 ALA A CA 1
ATOM 1404 C C . ALA A 1 205 ? 63.764 11.264 58.505 1.00 34.67 345 ALA A C 1
ATOM 1405 O O . ALA A 1 205 ? 62.915 11.982 57.973 1.00 33.60 345 ALA A O 1
ATOM 1407 N N . GLU A 1 206 ? 65.064 11.523 58.443 1.00 34.79 346 GLU A N 1
ATOM 1408 C CA . GLU A 1 206 ? 65.577 12.701 57.753 1.00 34.75 346 GLU A CA 1
ATOM 1409 C C . GLU A 1 206 ? 65.170 12.767 56.278 1.00 30.88 346 GLU A C 1
ATOM 1410 O O . GLU A 1 206 ? 64.954 13.849 55.743 1.00 28.04 346 GLU A O 1
ATOM 1412 N N . ASP A 1 207 ? 65.053 11.612 55.628 1.00 28.48 347 ASP A N 1
ATOM 1413 C CA . ASP A 1 207 ? 64.703 11.574 54.209 1.00 27.44 347 ASP A CA 1
ATOM 1414 C C . ASP A 1 207 ? 63.231 11.814 53.893 1.00 24.94 347 ASP A C 1
ATOM 1415 O O . ASP A 1 207 ? 62.843 11.775 52.725 1.00 23.49 347 ASP A O 1
ATOM 1420 N N . VAL A 1 208 ? 62.418 12.051 54.926 1.00 25.25 348 VAL A N 1
ATOM 1421 C CA . VAL A 1 208 ? 60.990 12.306 54.735 1.00 25.72 348 VAL A CA 1
ATOM 1422 C C . VAL A 1 208 ? 60.786 13.712 54.188 1.00 24.24 348 VAL A C 1
ATOM 1423 O O . VAL A 1 208 ? 61.184 14.694 54.810 1.00 29.96 348 VAL A O 1
ATOM 1427 N N . ASP A 1 209 ? 60.154 13.798 53.024 1.00 22.32 349 ASP A N 1
ATOM 1428 C CA . ASP A 1 209 ? 59.908 15.080 52.372 1.00 22.04 349 ASP A CA 1
ATOM 1429 C C . ASP A 1 209 ? 58.398 15.250 52.218 1.00 22.97 349 ASP A C 1
ATOM 1430 O O . ASP A 1 209 ? 57.799 14.764 51.255 1.00 20.71 349 ASP A O 1
ATOM 1435 N N . LEU A 1 210 ? 57.789 15.939 53.182 1.00 21.71 350 LEU A N 1
ATOM 1436 C CA . LEU A 1 210 ? 56.348 16.149 53.177 1.00 21.32 350 LEU A CA 1
ATOM 1437 C C . LEU A 1 210 ? 55.889 17.016 52.012 1.00 20.86 350 LEU A C 1
ATOM 1438 O O . LEU A 1 210 ? 54.767 16.863 51.523 1.00 22.35 350 LEU A O 1
ATOM 1443 N N . ALA A 1 211 ? 56.753 17.917 51.557 1.00 18.07 351 ALA A N 1
ATOM 1444 C CA . ALA A 1 211 ? 56.409 18.771 50.426 1.00 17.91 351 ALA A CA 1
ATOM 1445 C C . ALA A 1 211 ? 56.292 17.893 49.174 1.00 20.29 351 ALA A C 1
ATOM 1446 O O . ALA A 1 211 ? 55.357 18.042 48.384 1.00 18.17 351 ALA A O 1
ATOM 1448 N N . LEU A 1 212 ? 57.240 16.975 48.994 1.00 21.96 352 LEU A N 1
ATOM 1449 C CA . LEU A 1 212 ? 57.195 16.080 47.841 1.00 22.04 352 LEU A CA 1
ATOM 1450 C C . LEU A 1 212 ? 55.977 15.158 47.987 1.00 22.29 352 LEU A C 1
ATOM 1451 O O . LEU A 1 212 ? 55.290 14.871 47.007 1.00 20.97 352 LEU A O 1
ATOM 1456 N N . LEU A 1 213 ? 55.704 14.715 49.214 1.00 17.64 353 LEU A N 1
ATOM 1457 C CA . LEU A 1 213 ? 54.567 13.833 49.466 1.00 22.92 353 LEU A CA 1
ATOM 1458 C C . LEU A 1 213 ? 53.287 14.511 48.982 1.00 24.27 353 LEU A C 1
ATOM 1459 O O . LEU A 1 213 ? 52.436 13.875 48.360 1.00 26.24 353 LEU A O 1
ATOM 1464 N N . ALA A 1 214 ? 53.161 15.804 49.263 1.00 22.44 354 ALA A N 1
ATOM 1465 C CA . ALA A 1 214 ? 51.993 16.566 48.842 1.00 23.85 354 ALA A CA 1
ATOM 1466 C C . ALA A 1 214 ? 51.921 16.630 47.310 1.00 25.65 354 ALA A C 1
ATOM 1467 O O . ALA A 1 214 ? 50.857 16.425 46.723 1.00 26.05 354 ALA A O 1
ATOM 1469 N N . LYS A 1 215 ? 53.056 16.899 46.668 1.00 25.46 355 LYS A N 1
ATOM 1470 C CA . LYS A 1 215 ? 53.118 16.981 45.205 1.00 24.98 355 LYS A CA 1
ATOM 1471 C C . LYS A 1 215 ? 52.735 15.659 44.537 1.00 25.98 355 LYS A C 1
ATOM 1472 O O . LYS A 1 215 ? 52.132 15.646 43.475 1.00 28.51 355 LYS A O 1
ATOM 1478 N N . ARG A 1 216 ? 53.089 14.545 45.166 1.00 24.21 356 ARG A N 1
ATOM 1479 C CA . ARG A 1 216 ? 52.812 13.243 44.583 1.00 28.33 356 ARG A CA 1
ATOM 1480 C C . ARG A 1 216 ? 51.504 12.571 45.009 1.00 28.59 356 ARG A C 1
ATOM 1481 O O . ARG A 1 216 ? 51.296 11.388 44.736 1.00 25.48 356 ARG A O 1
ATOM 1489 N N . THR A 1 217 ? 50.622 13.329 45.661 1.00 26.23 357 THR A N 1
ATOM 1490 C CA . THR A 1 217 ? 49.322 12.805 46.087 1.00 27.75 357 THR A CA 1
ATOM 1491 C C . THR A 1 217 ? 48.161 13.673 45.593 1.00 28.90 357 THR A C 1
ATOM 1492 O O . THR A 1 217 ? 47.206 13.915 46.330 1.00 35.94 357 THR A O 1
ATOM 1496 N N . PRO A 1 218 ? 48.223 14.152 44.339 1.00 32.49 358 PRO A N 1
ATOM 1497 C CA . PRO A 1 218 ? 47.120 14.984 43.851 1.00 31.17 358 PRO A CA 1
ATOM 1498 C C . PRO A 1 218 ? 45.821 14.186 43.780 1.00 31.11 358 PRO A C 1
ATOM 1499 O O . PRO A 1 218 ? 45.827 13.015 43.407 1.00 28.95 358 PRO A O 1
ATOM 1503 N N . GLY A 1 219 ? 44.716 14.825 44.152 1.00 31.20 359 GLY A N 1
ATOM 1504 C CA . GLY A 1 219 ? 43.430 14.151 44.138 1.00 28.43 359 GLY A CA 1
ATOM 1505 C C . GLY A 1 219 ? 43.116 13.538 45.489 1.00 32.23 359 GLY A C 1
ATOM 1506 O O . GLY A 1 219 ? 41.971 13.186 45.766 1.00 37.39 359 GLY A O 1
ATOM 1507 N N . PHE A 1 220 ? 44.135 13.398 46.334 1.00 28.90 360 PHE A N 1
ATOM 1508 C CA . PHE A 1 220 ? 43.943 12.834 47.669 1.00 30.24 360 PHE A CA 1
ATOM 1509 C C . PHE A 1 220 ? 43.167 13.820 48.549 1.00 30.81 360 PHE A C 1
ATOM 1510 O O . PHE A 1 220 ? 43.345 15.039 48.428 1.00 28.63 360 PHE A O 1
ATOM 1518 N N . VAL A 1 221 ? 42.306 13.290 49.420 1.00 26.68 361 VAL A N 1
ATOM 1519 C CA . VAL A 1 221 ? 41.537 14.110 50.357 1.00 30.54 361 VAL A CA 1
ATOM 1520 C C . VAL A 1 221 ? 42.077 13.881 51.779 1.00 31.35 361 VAL A C 1
ATOM 1521 O O . VAL A 1 221 ? 42.874 12.969 52.007 1.00 32.13 361 VAL A O 1
ATOM 1525 N N . GLY A 1 222 ? 41.642 14.707 52.728 1.00 30.14 362 GLY A N 1
ATOM 1526 C CA . GLY A 1 222 ? 42.108 14.593 54.102 1.00 29.03 362 GLY A CA 1
ATOM 1527 C C . GLY A 1 222 ? 42.163 13.204 54.724 1.00 34.32 362 GLY A C 1
ATOM 1528 O O . GLY A 1 222 ? 43.077 12.906 55.500 1.00 33.49 362 GLY A O 1
ATOM 1529 N N . ALA A 1 223 ? 41.187 12.357 54.407 1.00 32.29 363 ALA A N 1
ATOM 1530 C CA . ALA A 1 223 ? 41.150 11.006 54.958 1.00 37.29 363 ALA A CA 1
ATOM 1531 C C . ALA A 1 223 ? 42.290 10.158 54.396 1.00 32.51 363 ALA A C 1
ATOM 1532 O O . ALA A 1 223 ? 42.946 9.431 55.137 1.00 31.96 363 ALA A O 1
ATOM 1534 N N . ASP A 1 224 ? 42.527 10.261 53.091 1.00 32.73 364 ASP A N 1
ATOM 1535 C CA . ASP A 1 224 ? 43.598 9.500 52.448 1.00 33.99 364 ASP A CA 1
ATOM 1536 C C . ASP A 1 224 ? 44.966 9.873 53.025 1.00 32.48 364 ASP A C 1
ATOM 1537 O O . ASP A 1 224 ? 45.806 9.008 53.268 1.00 31.29 364 ASP A O 1
ATOM 1542 N N . LEU A 1 225 ? 45.183 11.168 53.238 1.00 30.99 365 LEU A N 1
ATOM 1543 C CA . LEU A 1 225 ? 46.448 11.652 53.776 1.00 31.54 365 LEU A CA 1
ATOM 1544 C C . LEU A 1 225 ? 46.624 11.198 55.220 1.00 35.95 365 LEU A C 1
ATOM 1545 O O . LEU A 1 225 ? 47.738 10.896 55.651 1.00 35.09 365 LEU A O 1
ATOM 1550 N N . GLU A 1 226 ? 45.523 11.143 55.968 1.00 35.46 366 GLU A N 1
ATOM 1551 C CA . GLU A 1 226 ? 45.576 10.702 57.358 1.00 38.12 366 GLU A CA 1
ATOM 1552 C C . GLU A 1 226 ? 45.899 9.206 57.446 1.00 38.27 366 GLU A C 1
ATOM 1553 O O . GLU A 1 226 ? 46.729 8.788 58.252 1.00 36.39 366 GLU A O 1
ATOM 1555 N N . ASN A 1 227 ? 45.244 8.398 56.618 1.00 38.64 367 ASN A N 1
ATOM 1556 C CA . ASN A 1 227 ? 45.493 6.961 56.637 1.00 43.66 367 ASN A CA 1
ATOM 1557 C C . ASN A 1 227 ? 46.873 6.621 56.092 1.00 41.52 367 ASN A C 1
ATOM 1558 O O . ASN A 1 227 ? 47.475 5.619 56.483 1.00 41.81 367 ASN A O 1
ATOM 1563 N N . LEU A 1 228 ? 47.372 7.458 55.189 1.00 37.75 368 LEU A N 1
ATOM 1564 C CA . LEU A 1 228 ? 48.693 7.249 54.611 1.00 35.61 368 LEU A CA 1
ATOM 1565 C C . LEU A 1 228 ? 49.726 7.302 55.742 1.00 33.33 368 LEU A C 1
ATOM 1566 O O . LEU A 1 228 ? 50.550 6.398 55.890 1.00 34.58 368 LEU A O 1
ATOM 1571 N N . LEU A 1 229 ? 49.663 8.357 56.547 1.00 30.20 369 LEU A N 1
ATOM 1572 C CA . LEU A 1 229 ? 50.584 8.522 57.668 1.00 29.35 369 LEU A CA 1
ATOM 1573 C C . LEU A 1 229 ? 50.407 7.438 58.732 1.00 33.38 369 LEU A C 1
ATOM 1574 O O . LEU A 1 229 ? 51.392 6.882 59.232 1.00 28.40 369 LEU A O 1
ATOM 1579 N N . ASN A 1 230 ? 49.157 7.137 59.082 1.00 32.60 370 ASN A N 1
ATOM 1580 C CA . ASN A 1 230 ? 48.899 6.119 60.096 1.00 32.81 370 ASN A CA 1
ATOM 1581 C C . ASN A 1 230 ? 49.405 4.765 59.624 1.00 31.25 370 ASN A C 1
ATOM 1582 O O . ASN A 1 230 ? 50.023 4.031 60.392 1.00 28.43 370 ASN A O 1
ATOM 1587 N N . GLU A 1 231 ? 49.140 4.437 58.362 1.00 30.37 371 GLU A N 1
ATOM 1588 C CA . GLU A 1 231 ? 49.589 3.168 57.806 1.00 32.78 371 GLU A CA 1
ATOM 1589 C C . GLU A 1 231 ? 51.108 3.110 57.728 1.00 35.15 371 GLU A C 1
ATOM 1590 O O . GLU A 1 231 ? 51.698 2.035 57.830 1.00 37.41 371 GLU A O 1
ATOM 1596 N N . ALA A 1 232 ? 51.743 4.265 57.541 1.00 34.15 372 ALA A N 1
ATOM 1597 C CA . ALA A 1 232 ? 53.195 4.311 57.472 1.00 28.13 372 ALA A CA 1
ATOM 1598 C C . ALA A 1 232 ? 53.703 4.084 58.886 1.00 33.33 372 ALA A C 1
ATOM 1599 O O . ALA A 1 232 ? 54.670 3.349 59.101 1.00 32.76 372 ALA A O 1
ATOM 1601 N N . ALA A 1 233 ? 53.028 4.711 59.847 1.00 30.00 373 ALA A N 1
ATOM 1602 C CA . ALA A 1 233 ? 53.386 4.586 61.254 1.00 32.15 373 ALA A CA 1
ATOM 1603 C C . ALA A 1 233 ? 53.238 3.147 61.737 1.00 35.67 373 ALA A C 1
ATOM 1604 O O . ALA A 1 233 ? 54.076 2.658 62.491 1.00 35.35 373 ALA A O 1
ATOM 1606 N N . LEU A 1 234 ? 52.173 2.468 61.313 1.00 40.47 374 LEU A N 1
ATOM 1607 C CA . LEU A 1 234 ? 51.956 1.074 61.709 1.00 46.00 374 LEU A CA 1
ATOM 1608 C C . LEU A 1 234 ? 53.048 0.149 61.170 1.00 46.58 374 LEU A C 1
ATOM 1609 O O . LEU A 1 234 ? 53.560 -0.703 61.891 1.00 46.26 374 LEU A O 1
ATOM 1614 N N . LEU A 1 235 ? 53.391 0.317 59.897 1.00 47.85 375 LEU A N 1
ATOM 1615 C CA . LEU A 1 235 ? 54.425 -0.496 59.272 1.00 48.64 375 LEU A CA 1
ATOM 1616 C C . LEU A 1 235 ? 55.719 -0.389 60.070 1.00 51.74 375 LEU A C 1
ATOM 1617 O O . LEU A 1 235 ? 56.278 -1.395 60.510 1.00 56.36 375 LEU A O 1
ATOM 1619 N N . ALA A 1 236 ? 56.184 0.839 60.265 1.00 50.86 376 ALA A N 1
ATOM 1620 C CA . ALA A 1 236 ? 57.410 1.077 61.009 1.00 48.62 376 ALA A CA 1
ATOM 1621 C C . ALA A 1 236 ? 57.290 0.568 62.440 1.00 48.43 376 ALA A C 1
ATOM 1622 O O . ALA A 1 236 ? 58.259 0.072 63.014 1.00 50.67 376 ALA A O 1
ATOM 1624 N N . ALA A 1 237 ? 56.098 0.692 63.013 1.00 50.16 377 ALA A N 1
ATOM 1625 C CA . ALA A 1 237 ? 55.855 0.252 64.382 1.00 50.41 377 ALA A CA 1
ATOM 1626 C C . ALA A 1 237 ? 55.856 -1.267 64.476 1.00 54.97 377 ALA A C 1
ATOM 1627 O O . ALA A 1 237 ? 56.396 -1.844 65.422 1.00 54.62 377 ALA A O 1
ATOM 1629 N N . ARG A 1 238 ? 55.249 -1.910 63.487 1.00 58.29 378 ARG A N 1
ATOM 1630 C CA . ARG A 1 238 ? 55.170 -3.362 63.457 1.00 62.52 378 ARG A CA 1
ATOM 1631 C C . ARG A 1 238 ? 56.571 -3.940 63.302 1.00 62.87 378 ARG A C 1
ATOM 1632 O O . ARG A 1 238 ? 56.983 -4.800 64.078 1.00 65.80 378 ARG A O 1
ATOM 1640 N N . GLU A 1 239 ? 57.302 -3.455 62.302 1.00 62.90 379 GLU A N 1
ATOM 1641 C CA . GLU A 1 239 ? 58.660 -3.922 62.049 1.00 60.81 379 GLU A CA 1
ATOM 1642 C C . GLU A 1 239 ? 59.622 -3.478 63.145 1.00 59.72 379 GLU A C 1
ATOM 1643 O O . GLU A 1 239 ? 60.838 -3.612 63.007 1.00 61.56 379 GLU A O 1
ATOM 1649 N N . GLY A 1 240 ? 59.072 -2.941 64.230 1.00 58.51 380 GLY A N 1
ATOM 1650 C CA . GLY A 1 240 ? 59.896 -2.495 65.341 1.00 57.36 380 GLY A CA 1
ATOM 1651 C C . GLY A 1 240 ? 60.879 -1.382 65.024 1.00 57.29 380 GLY A C 1
ATOM 1652 O O . GLY A 1 240 ? 61.883 -1.223 65.720 1.00 55.95 380 GLY A O 1
ATOM 1653 N N . ARG A 1 241 ? 60.596 -0.607 63.981 1.00 56.75 381 ARG A N 1
ATOM 1654 C CA . ARG A 1 241 ? 61.468 0.497 63.586 1.00 54.76 381 ARG A CA 1
ATOM 1655 C C . ARG A 1 241 ? 61.182 1.721 64.454 1.00 52.53 381 ARG A C 1
ATOM 1656 O O . ARG A 1 241 ? 60.079 1.866 64.982 1.00 53.69 381 ARG A O 1
ATOM 1664 N N . ARG A 1 242 ? 62.170 2.604 64.592 1.00 50.43 382 ARG A N 1
ATOM 1665 C CA . ARG A 1 242 ? 62.019 3.799 65.427 1.00 47.39 382 ARG A CA 1
ATOM 1666 C C . ARG A 1 242 ? 61.637 5.076 64.682 1.00 47.74 382 ARG A C 1
ATOM 1667 O O . ARG A 1 242 ? 61.285 6.080 65.304 1.00 47.39 382 ARG A O 1
ATOM 1669 N N . LYS A 1 243 ? 61.709 5.047 63.356 1.00 46.34 383 LYS A N 1
ATOM 1670 C CA . LYS A 1 243 ? 61.365 6.221 62.564 1.00 44.18 383 LYS A CA 1
ATOM 1671 C C . LYS A 1 243 ? 60.675 5.862 61.257 1.00 42.42 383 LYS A C 1
ATOM 1672 O O . LYS A 1 243 ? 60.987 4.844 60.635 1.00 40.93 383 LYS A O 1
ATOM 1678 N N . ILE A 1 244 ? 59.732 6.711 60.855 1.00 38.56 384 ILE A N 1
ATOM 1679 C CA . ILE A 1 244 ? 58.981 6.536 59.616 1.00 35.27 384 ILE A CA 1
ATOM 1680 C C . ILE A 1 244 ? 59.821 7.105 58.469 1.00 33.12 384 ILE A C 1
ATOM 1681 O O . ILE A 1 244 ? 60.248 8.255 58.517 1.00 33.87 384 ILE A O 1
ATOM 1686 N N . THR A 1 245 ? 60.049 6.294 57.442 1.00 31.00 385 THR A N 1
ATOM 1687 C CA . THR A 1 245 ? 60.863 6.689 56.296 1.00 30.58 385 THR A CA 1
ATOM 1688 C C . THR A 1 245 ? 60.033 7.146 55.096 1.00 30.70 385 THR A C 1
ATOM 1689 O O . THR A 1 245 ? 58.818 6.959 55.060 1.00 29.52 385 THR A O 1
ATOM 1693 N N . MET A 1 246 ? 60.698 7.730 54.105 1.00 30.12 386 MET A N 1
ATOM 1694 C CA . MET A 1 246 ? 59.999 8.192 52.914 1.00 31.67 386 MET A CA 1
ATOM 1695 C C . MET A 1 246 ? 59.416 6.985 52.178 1.00 30.86 386 MET A C 1
ATOM 1696 O O . MET A 1 246 ? 58.320 7.070 51.625 1.00 27.97 386 MET A O 1
ATOM 1701 N N . LYS A 1 247 ? 60.148 5.867 52.172 1.00 29.68 387 LYS A N 1
ATOM 1702 C CA . LYS A 1 247 ? 59.665 4.644 51.523 1.00 33.06 387 LYS A CA 1
ATOM 1703 C C . LYS A 1 247 ? 58.387 4.141 52.196 1.00 33.00 387 LYS A C 1
ATOM 1704 O O . LYS A 1 247 ? 57.470 3.667 51.523 1.00 29.72 387 LYS A O 1
ATOM 1710 N N . ASP A 1 248 ? 58.332 4.230 53.524 1.00 28.39 388 ASP A N 1
ATOM 1711 C CA . ASP A 1 248 ? 57.140 3.793 54.252 1.00 32.75 388 ASP A CA 1
ATOM 1712 C C . ASP A 1 248 ? 55.933 4.603 53.794 1.00 33.22 388 ASP A C 1
ATOM 1713 O O . ASP A 1 248 ? 54.842 4.059 53.619 1.00 34.29 388 ASP A O 1
ATOM 1718 N N . LEU A 1 249 ? 56.136 5.905 53.608 1.00 31.13 389 LEU A N 1
ATOM 1719 C CA . LEU A 1 249 ? 55.065 6.795 53.175 1.00 34.69 389 LEU A CA 1
ATOM 1720 C C . LEU A 1 249 ? 54.639 6.470 51.749 1.00 34.05 389 LEU A C 1
ATOM 1721 O O . LEU A 1 249 ? 53.459 6.543 51.416 1.00 34.13 389 LEU A O 1
ATOM 1726 N N . GLU A 1 250 ? 55.607 6.111 50.914 1.00 32.75 390 GLU A N 1
ATOM 1727 C CA . GLU A 1 250 ? 55.329 5.757 49.529 1.00 41.35 390 GLU A CA 1
ATOM 1728 C C . GLU A 1 250 ? 54.561 4.436 49.461 1.00 41.33 390 GLU A C 1
ATOM 1729 O O . GLU A 1 250 ? 53.657 4.275 48.641 1.00 44.53 390 GLU A O 1
ATOM 1735 N N . GLU A 1 251 ? 54.917 3.497 50.330 1.00 39.38 391 GLU A N 1
ATOM 1736 C CA . GLU A 1 251 ? 54.252 2.197 50.355 1.00 43.33 391 GLU A CA 1
ATOM 1737 C C . GLU A 1 251 ? 52.833 2.322 50.900 1.00 45.38 391 GLU A C 1
ATOM 1738 O O . GLU A 1 251 ? 51.907 1.689 50.394 1.00 47.14 391 GLU A O 1
ATOM 1740 N N . ALA A 1 252 ? 52.670 3.143 51.934 1.00 43.14 392 ALA A N 1
ATOM 1741 C CA . ALA A 1 252 ? 51.370 3.348 52.557 1.00 43.00 392 ALA A CA 1
ATOM 1742 C C . ALA A 1 252 ? 50.407 4.117 51.659 1.00 45.33 392 ALA A C 1
ATOM 1743 O O . ALA A 1 252 ? 49.192 4.057 51.846 1.00 47.90 392 ALA A O 1
ATOM 1745 N N . ALA A 1 253 ? 50.954 4.827 50.677 1.00 47.89 393 ALA A N 1
ATOM 1746 C CA . ALA A 1 253 ? 50.154 5.639 49.759 1.00 48.71 393 ALA A CA 1
ATOM 1747 C C . ALA A 1 253 ? 49.039 4.897 49.025 1.00 49.45 393 ALA A C 1
ATOM 1748 O O . ALA A 1 253 ? 47.964 5.450 48.808 1.00 51.26 393 ALA A O 1
ATOM 1750 N N . SER A 1 254 A 49.289 3.656 48.628 1.00 53.62 393 SER A N 1
ATOM 1751 C CA . SER A 1 254 A 48.271 2.891 47.914 1.00 57.45 393 SER A CA 1
ATOM 1752 C C . SER A 1 254 A 47.722 1.750 48.766 1.00 62.01 393 SER A C 1
ATOM 1753 O O . SER A 1 254 A 46.511 1.782 49.076 1.00 62.19 393 SER A O 1
#

Foldseek 3Di:
DWQDQAAPVNDADCVVVVVVCVVVLVCQLPVVVCVVVVHFDQLAAEEAEDPQLCPVVVLSNSRNNSRFEEAEDELQVLLVDDQPVSLVVLVVRLVVCQVGAAYEYEYEPCCSQQQHRSNPSNNVSNLVSQVVDDRSRNYRYYYYDHCPPNGNCSQCDGSHNVHYHYGYAGDLVSQLVLLVVLCPPAAADPQADSSVLSVPQPPDGSVLSNQLNVQQRVVCVVVVHDHRYNVSSVVSND

Radius of gyration: 20.29 Å; Cα contacts (8 Å, |Δi|>4): 417; chains: 1; bounding box: 54×56×29 Å

Secondary structure (DSSP, 8-state):
-PPPS--GGG--S-HHHHHHHHHHHHHHH-HHHHHHTT----SEEEEE--TTSSHHHHHHHHHHHTT--EEEEEHHHHHHSPTTHHHHHHHHHHHHHTTSSSEEEEEETHHHHH--HHHHHHHHHHHHHHHT--TT--EEEEEEES-GGGS-GGGGSTTSS-EEEE-PSP-HHHHHHHHHHHHTTS-B-TT--HHHHHHT-TT--HHHHHHHHHHHHHHHHHTT-SSB-HHHHHHHT-

InterPro domains:
  IPR000642 Peptidase M41 [PF01434] (406-590)
  IPR003593 AAA+ ATPase domain [SM00382] (188-327)
  IPR003959 ATPase, AAA-type, core [PF00004] (192-324)
  IPR003960 ATPase, AAA-type, conserved site [PS00674] (295-313)
  IPR005936 ATP-dependent zinc metalloprotease, FtsH [MF_01458] (4-606)
  IPR005936 ATP-dependent zinc metalloprotease, FtsH [TIGR01241] (17-587)
  IPR011546 Peptidase M41, FtsH extracellular [PF06480] (8-99)
  IPR027417 P-loop containing nucleoside triphosphate hydrolase [G3DSA:3.40.50.300] (142-325)
  IPR027417 P-loop containing nucleoside triphosphate hydrolase [SSF52540] (148-396)
  IPR037219 Peptidase M41-like [G3DSA:1.20.58.760] (405-600)
  IPR037219 Peptidase M41-like [SSF140990] (406-600)
  IPR041569 AAA ATPase, AAA+ lid domain [PF17862] (347-391)

Sequence (238 aa):
TEAPKVTFKDVAGAEEAKEELKEIVEFLKNPSRFHEMGARIPKGVLLVGPPGVGKTHLARAVAGEARVPFITASGSDFVEMFVGVGAARVRDLFETAKRHAPCIVFIDEIDAVGRNDEREQTLNQLLVEMDGFEKDTAIVVMAATNRPDILDPALLRPGRFDRQIAIDAPDVKGREQILRIHARGKPLAEDVDLALLAKRTPGFVGADLENLLNEAALLAAREGRRKITMKDLEEAAS

CATH classification: 3.40.50.300 (+1 more: 1.10.8.60)

Solvent-accessible surface area: 12076 Å² total; per-residue (Å²): 126,94,33,27,100,32,26,30,184,60,14,28,27,30,146,132,2,43,64,73,0,41,75,1,7,97,13,3,94,58,25,78,128,41,66,86,139,66,54,216,29,32,21,0,0,1,0,27,4,48,93,39,13,32,22,51,50,1,0,82,0,0,0,3,51,5,184,6,23,30,32,76,22,21,0,26,74,14,31,136,54,173,66,26,60,2,8,34,128,2,106,74,18,0,115,52,2,105,162,60,82,23,0,0,0,2,3,51,86,1,50,34,1,3,64,108,87,47,53,73,75,2,5,80,32,4,21,95,23,3,81,50,34,65,94,69,35,9,6,0,0,0,0,11,5,78,28,24,121,121,7,44,86,10,0,48,126,117,40,39,2,65,64,82,3,72,8,114,41,16,60,70,112,7,11,31,50,31,0,117,85,78,8,191,84,58,75,51,19,113,86,23,63,11,50,64,8,0,128,185,2,90,58,54,31,8,57,59,0,31,86,3,0,68,84,0,22,97,40,4,68,224,123,66,87,90,113,6,37,22,160,18,0,105,76,23,34,152

Organism: Thermus thermophilus (strain ATCC 27634 / DSM 579 / HB8) (NCBI:txid300852)